Protein AF-A0A2M6X602-F1 (afdb_monomer_lite)

Secondary structure (DSSP, 8-state):
-HHHHHHHHHHHHHHHHHHHHHHHHH---HHHHHHHHHHHHHHHHHHHHHHHTTT-HHHHHHHHHHHHHHSHHHHHHHHHHHHHHHHHHHHHHHHHHHHHHHTT--HHHHHHHHHHHS----TT--HHHHHHHHHHTPPP----HHHHHHHHHHHHHHH-TTTHHHHHHHHHHHHHHHHHHHHHHHHHHHHHHHHHHHHHHHHHHHHHHHHHHS-HHHHHHHHHHHHHHHHHHHHHHHS-----

pLDDT: mean 70.67, std 14.3, range [39.22, 94.19]

Radius of gyration: 27.35 Å; chains: 1; bounding box: 63×44×75 Å

Foldseek 3Di:
DVVVVVVVVVVVVVVVVVVLVVVVVVPPDPVVNVVVVVVVVVVVVVVVCVVCVPPDPVVVCVVVVVCCCPDPVVVVVVVVVLVVLQLVQLLQLLVQLLVVVVVVDFSLVSNQRSVVPTPNVDPQPRPVNLVVCVVPVDQPPDPDPLVSVVSVLSNVLVVCVVCNSVSSVVNSVVSVVVVVVVVVVVVVLVVLLVVLVVVVVVLVVVVVVCPVPDDCVVCVVVNVVVVVVSVVVNCVSPVDDPDD

Structure (mmCIF, N/CA/C/O backbone):
data_AF-A0A2M6X602-F1
#
_entry.id   AF-A0A2M6X602-F1
#
loop_
_atom_site.group_PDB
_atom_site.id
_atom_site.type_symbol
_atom_site.label_atom_id
_atom_site.label_alt_id
_atom_site.label_comp_id
_atom_site.label_asym_id
_atom_site.label_entity_id
_atom_site.label_seq_id
_atom_site.pdbx_PDB_ins_code
_atom_site.Cartn_x
_atom_site.Cartn_y
_atom_site.Cartn_z
_atom_site.occupancy
_atom_site.B_iso_or_equiv
_atom_site.auth_seq_id
_atom_site.auth_comp_id
_atom_site.auth_asym_id
_atom_site.auth_atom_id
_atom_site.pdbx_PDB_model_num
ATOM 1 N N . MET A 1 1 ? 36.635 -30.442 -15.703 1.00 49.84 1 MET A N 1
ATOM 2 C CA . MET A 1 1 ? 36.504 -28.967 -15.803 1.00 49.84 1 MET A CA 1
ATOM 3 C C . MET A 1 1 ? 35.336 -28.421 -14.986 1.00 49.84 1 MET A C 1
ATOM 5 O O . MET A 1 1 ? 35.575 -27.535 -14.179 1.00 49.84 1 MET A O 1
ATOM 9 N N . LEU A 1 2 ? 34.117 -28.963 -15.115 1.00 46.22 2 LEU A N 1
ATOM 10 C CA . LEU A 1 2 ? 32.943 -28.506 -14.348 1.00 46.22 2 LEU A CA 1
ATOM 11 C C . LEU A 1 2 ? 33.123 -28.607 -12.815 1.00 46.22 2 LEU A C 1
ATOM 13 O O . LEU A 1 2 ? 32.731 -27.705 -12.083 1.00 46.22 2 LEU A O 1
ATOM 17 N N . SER A 1 3 ? 33.780 -29.668 -12.332 1.00 52.59 3 SER A N 1
ATOM 18 C CA . SER A 1 3 ? 34.070 -29.878 -10.904 1.00 52.59 3 SER A CA 1
ATOM 19 C C . SER A 1 3 ? 34.969 -28.789 -10.313 1.00 52.59 3 SER A C 1
ATOM 21 O O . SER A 1 3 ? 34.646 -28.224 -9.275 1.00 52.59 3 SER A O 1
ATOM 23 N N . ASN A 1 4 ? 36.055 -28.433 -11.004 1.00 54.16 4 ASN A N 1
ATOM 24 C CA . ASN A 1 4 ? 36.976 -27.384 -10.558 1.00 54.16 4 ASN A CA 1
ATOM 25 C C . ASN A 1 4 ? 36.291 -26.012 -10.520 1.00 54.16 4 ASN A C 1
ATOM 27 O O . ASN A 1 4 ? 36.610 -25.203 -9.652 1.00 54.16 4 ASN A O 1
ATOM 31 N N . PHE A 1 5 ? 35.330 -25.775 -11.418 1.00 52.62 5 PHE A N 1
ATOM 32 C CA . PHE A 1 5 ? 34.533 -24.548 -11.468 1.00 52.62 5 PHE A CA 1
ATOM 33 C C . PHE A 1 5 ? 33.550 -24.450 -10.295 1.00 52.62 5 PHE A C 1
ATOM 35 O O . PHE A 1 5 ? 33.453 -23.417 -9.641 1.00 52.62 5 PHE A O 1
ATOM 42 N N . ILE A 1 6 ? 32.870 -25.551 -9.965 1.00 58.22 6 ILE A N 1
ATOM 43 C CA . ILE A 1 6 ? 31.978 -25.616 -8.799 1.00 58.22 6 ILE A CA 1
ATOM 44 C C . ILE A 1 6 ? 32.779 -25.419 -7.509 1.00 58.22 6 ILE A C 1
ATOM 46 O O . ILE A 1 6 ? 32.358 -24.672 -6.631 1.00 58.22 6 ILE A O 1
ATOM 50 N N . ILE A 1 7 ? 33.962 -26.029 -7.410 1.00 58.91 7 ILE A N 1
ATOM 51 C CA . ILE A 1 7 ? 34.833 -25.899 -6.237 1.00 58.91 7 ILE A CA 1
ATOM 52 C C . ILE A 1 7 ? 35.328 -24.457 -6.081 1.00 58.91 7 ILE A C 1
ATOM 54 O O . ILE A 1 7 ? 35.262 -23.923 -4.979 1.00 58.91 7 ILE A O 1
ATOM 58 N N . THR A 1 8 ? 35.759 -23.794 -7.160 1.00 58.38 8 THR A N 1
ATOM 59 C CA . THR A 1 8 ? 36.180 -22.379 -7.107 1.00 58.38 8 THR A CA 1
ATOM 60 C C . THR A 1 8 ? 35.022 -21.432 -6.803 1.00 58.38 8 THR A C 1
ATOM 62 O O . THR A 1 8 ? 35.199 -20.486 -6.038 1.00 58.38 8 THR A O 1
ATOM 65 N N . PHE A 1 9 ? 33.824 -21.712 -7.318 1.00 57.03 9 PHE A N 1
ATOM 66 C CA . PHE A 1 9 ? 32.613 -20.953 -7.005 1.00 57.03 9 PHE A CA 1
ATOM 67 C C . PHE A 1 9 ? 32.202 -21.100 -5.532 1.00 57.03 9 PHE A C 1
ATOM 69 O O . PHE A 1 9 ? 31.935 -20.107 -4.858 1.00 57.03 9 PHE A O 1
ATOM 76 N N . LEU A 1 10 ? 32.228 -22.321 -4.992 1.00 57.97 10 LEU A N 1
ATOM 77 C CA . LEU A 1 10 ? 31.945 -22.569 -3.577 1.00 57.97 10 LEU A CA 1
ATOM 78 C C . LEU A 1 10 ? 33.005 -21.930 -2.669 1.00 57.97 10 LEU A C 1
ATOM 80 O O . LEU A 1 10 ? 32.644 -21.281 -1.690 1.00 57.97 10 LEU A O 1
ATOM 84 N N . LEU A 1 11 ? 34.294 -22.031 -3.012 1.00 59.72 11 LEU A N 1
ATOM 85 C CA . LEU A 1 11 ? 35.378 -21.363 -2.277 1.00 59.72 11 LEU A CA 1
ATOM 86 C C . LEU A 1 11 ? 35.230 -19.837 -2.288 1.00 59.72 11 LEU A C 1
ATOM 88 O O . LEU A 1 11 ? 35.468 -19.191 -1.269 1.00 59.72 11 LEU A O 1
ATOM 92 N N . SER A 1 12 ? 34.795 -19.266 -3.412 1.00 56.94 12 SER A N 1
ATOM 93 C CA . SER A 1 12 ? 34.489 -17.840 -3.542 1.00 56.94 12 SER A CA 1
ATOM 94 C C . SER A 1 12 ? 33.342 -17.419 -2.617 1.00 56.94 12 SER A C 1
ATOM 96 O O . SER A 1 12 ? 33.484 -16.428 -1.899 1.00 56.94 12 SER A O 1
ATOM 98 N N . ILE A 1 13 ? 32.247 -18.186 -2.568 1.00 60.50 13 ILE A N 1
ATOM 99 C CA . ILE A 1 13 ? 31.091 -17.900 -1.701 1.00 60.50 13 ILE A CA 1
ATOM 100 C C . ILE A 1 13 ? 31.466 -18.018 -0.219 1.00 60.50 13 ILE A C 1
ATOM 102 O O . ILE A 1 13 ? 31.161 -17.122 0.570 1.00 60.50 13 ILE A O 1
ATOM 106 N N . PHE A 1 14 ? 32.163 -19.088 0.171 1.00 58.47 14 PHE A N 1
ATOM 107 C CA . PHE A 1 14 ? 32.584 -19.286 1.561 1.00 58.47 14 PHE A CA 1
ATOM 108 C C . PHE A 1 14 ? 33.618 -18.246 2.006 1.00 58.47 14 PHE A C 1
ATOM 110 O O . PHE A 1 14 ? 33.502 -17.690 3.102 1.00 58.47 14 PHE A O 1
ATOM 117 N N . GLY A 1 15 ? 34.586 -17.919 1.146 1.00 57.78 15 GLY A N 1
ATOM 118 C CA . GLY A 1 15 ? 35.548 -16.844 1.391 1.00 57.78 15 GLY A CA 1
ATOM 119 C C . GLY A 1 15 ? 34.857 -15.489 1.563 1.00 57.78 15 GLY A C 1
ATOM 120 O O . GLY A 1 15 ? 35.154 -14.752 2.502 1.00 57.78 15 GLY A O 1
ATOM 121 N N . PHE A 1 16 ? 33.859 -15.200 0.726 1.00 58.28 16 PHE A N 1
ATOM 122 C CA . PHE A 1 16 ? 33.045 -13.987 0.800 1.00 58.28 16 PHE A CA 1
ATOM 123 C C . PHE A 1 16 ? 32.254 -13.885 2.111 1.00 58.28 16 PHE A C 1
ATOM 125 O O . PHE A 1 16 ? 32.284 -12.847 2.778 1.00 58.28 16 PHE A O 1
ATOM 132 N N . GLN A 1 17 ? 31.603 -14.970 2.534 1.00 56.97 17 GLN A N 1
ATOM 133 C CA . GLN A 1 17 ? 30.838 -15.003 3.781 1.00 56.97 17 GLN A CA 1
ATOM 134 C C . GLN A 1 17 ? 31.740 -14.838 5.015 1.00 56.97 17 GLN A C 1
ATOM 136 O O . GLN A 1 17 ?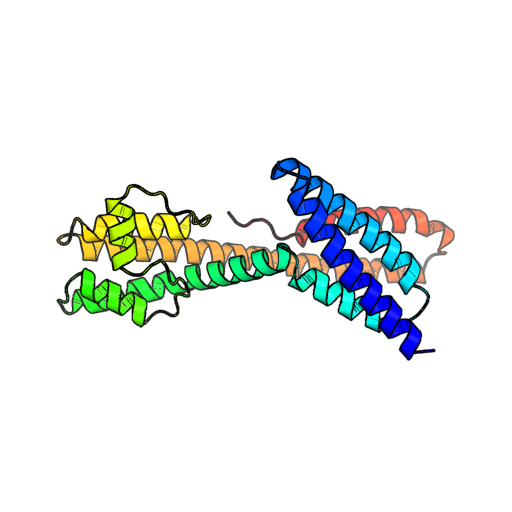 31.364 -14.149 5.969 1.00 56.97 17 GLN A O 1
ATOM 141 N N . SER A 1 18 ? 32.953 -15.398 4.978 1.00 56.09 18 SER A N 1
ATOM 142 C CA . SER A 1 18 ? 33.952 -15.240 6.040 1.00 56.09 18 SER A CA 1
ATOM 143 C C . SER A 1 18 ? 34.476 -13.800 6.138 1.00 56.09 18 SER A C 1
ATOM 145 O O . SER A 1 18 ? 34.523 -13.225 7.228 1.00 56.09 18 SER A O 1
ATOM 147 N N . VAL A 1 19 ? 34.781 -13.165 5.001 1.00 53.91 19 VAL A N 1
ATOM 148 C CA . VAL A 1 19 ? 35.252 -11.770 4.948 1.00 53.91 19 VAL A CA 1
ATOM 149 C C . VAL A 1 19 ? 34.169 -10.794 5.416 1.00 53.91 19 VAL A C 1
ATOM 151 O O . VAL A 1 19 ? 34.468 -9.896 6.203 1.00 53.91 19 VAL A O 1
ATOM 154 N N . ILE A 1 20 ? 32.901 -10.999 5.035 1.00 57.16 20 ILE A N 1
ATOM 155 C CA . ILE A 1 20 ? 31.768 -10.205 5.546 1.00 57.16 20 ILE A CA 1
ATOM 156 C C . ILE A 1 20 ? 31.669 -10.315 7.065 1.00 57.16 20 ILE A C 1
ATOM 158 O O . ILE A 1 20 ? 31.515 -9.299 7.744 1.00 57.16 20 ILE A O 1
ATOM 162 N N . ARG A 1 21 ? 31.756 -11.535 7.607 1.00 54.84 21 ARG A N 1
ATOM 163 C CA . ARG A 1 21 ? 31.639 -11.774 9.049 1.00 54.84 21 ARG A CA 1
ATOM 164 C C . ARG A 1 21 ? 32.771 -11.094 9.823 1.00 54.84 21 ARG A C 1
ATOM 166 O O . ARG A 1 21 ? 32.502 -10.456 10.839 1.00 54.84 21 ARG A O 1
ATOM 173 N N . SER A 1 22 ? 33.997 -11.157 9.303 1.00 51.38 22 SER A N 1
ATOM 174 C CA . SER A 1 22 ? 35.168 -10.514 9.908 1.00 51.38 22 SER A CA 1
ATOM 175 C C . SER A 1 22 ? 35.105 -8.981 9.829 1.00 51.38 22 SER A C 1
ATOM 177 O O . SER A 1 22 ? 35.456 -8.295 10.786 1.00 51.38 22 SER A O 1
ATOM 179 N N . LEU A 1 23 ? 34.596 -8.419 8.728 1.00 49.62 23 LEU A N 1
ATOM 180 C CA . LEU A 1 23 ? 34.405 -6.970 8.568 1.00 49.62 23 LEU A CA 1
ATOM 181 C C . LEU A 1 23 ? 33.282 -6.416 9.448 1.00 49.62 23 LEU A C 1
ATOM 183 O O . LEU A 1 23 ? 33.399 -5.303 9.957 1.00 49.62 23 LEU A O 1
ATOM 187 N N . TYR A 1 24 ? 32.217 -7.191 9.666 1.00 52.97 24 TYR A N 1
ATOM 188 C CA . TYR A 1 24 ? 31.153 -6.834 10.607 1.00 52.97 24 TYR A CA 1
ATOM 189 C C . TYR A 1 24 ? 31.662 -6.743 12.046 1.00 52.97 24 TYR A C 1
ATOM 191 O O . TYR A 1 24 ? 31.188 -5.895 12.798 1.00 52.97 24 TYR A O 1
ATOM 199 N N . GLN A 1 25 ? 32.629 -7.584 12.421 1.00 55.34 25 GLN A N 1
ATOM 200 C CA . GLN A 1 25 ? 33.292 -7.490 13.722 1.00 55.34 25 GLN A CA 1
ATOM 201 C C . GLN A 1 25 ? 34.221 -6.272 13.820 1.00 55.34 25 GLN A C 1
ATOM 203 O O . GLN A 1 25 ? 34.401 -5.746 14.914 1.00 55.34 25 GLN A O 1
ATOM 208 N N . PHE A 1 26 ? 34.772 -5.795 12.699 1.00 50.50 26 PHE A N 1
ATOM 209 C CA . PHE A 1 26 ? 35.750 -4.703 12.687 1.00 50.50 26 PHE A CA 1
ATOM 210 C C . PHE A 1 26 ? 35.127 -3.300 12.548 1.00 50.50 26 PHE A C 1
ATOM 212 O O . PHE A 1 26 ? 35.659 -2.330 13.085 1.00 50.50 26 PHE A O 1
ATOM 219 N N . LEU A 1 27 ? 33.984 -3.152 11.864 1.00 53.53 27 LEU A N 1
ATOM 220 C CA . LEU A 1 27 ? 33.281 -1.867 11.749 1.00 53.53 27 LEU A CA 1
ATOM 221 C C . LEU A 1 27 ? 32.224 -1.692 12.852 1.00 53.53 27 LEU A C 1
ATOM 223 O O . LEU A 1 27 ? 31.050 -2.010 12.679 1.00 53.53 27 LEU A O 1
ATOM 227 N N . SER A 1 28 ? 32.628 -1.076 13.965 1.00 46.41 28 SER A N 1
ATOM 228 C CA . SER A 1 28 ? 31.777 -0.798 15.135 1.00 46.41 28 SER A CA 1
ATOM 229 C C . SER A 1 28 ? 30.716 0.304 14.947 1.00 46.41 28 SER A C 1
ATOM 231 O O . SER A 1 28 ? 29.908 0.532 15.846 1.00 46.41 28 SER A O 1
ATOM 233 N N . SER A 1 29 ? 30.652 0.986 13.793 1.00 56.50 29 SER A N 1
ATOM 234 C CA . SER A 1 29 ? 29.643 2.029 13.534 1.00 56.50 29 SER A CA 1
ATOM 235 C C . SER A 1 29 ? 28.673 1.640 12.412 1.00 56.50 29 SER A C 1
ATOM 237 O O . SER A 1 29 ? 29.043 1.530 11.239 1.00 56.50 29 SER A O 1
ATOM 239 N N . LYS A 1 30 ? 27.390 1.483 12.778 1.00 54.16 30 LYS A N 1
ATOM 240 C CA . LYS A 1 30 ? 26.285 1.078 11.883 1.00 54.16 30 LYS A CA 1
ATOM 241 C C . LYS A 1 30 ? 26.235 1.878 10.570 1.00 54.16 30 LYS A C 1
ATOM 243 O O . LYS A 1 30 ? 25.976 1.302 9.524 1.00 54.16 30 LYS A O 1
ATOM 248 N N . LEU A 1 31 ? 26.537 3.179 10.599 1.00 48.00 31 LEU A N 1
ATOM 249 C CA . LEU A 1 31 ? 26.400 4.076 9.440 1.00 48.00 31 LEU A CA 1
ATOM 250 C C . LEU A 1 31 ? 27.558 4.002 8.420 1.00 48.00 31 LEU A C 1
ATOM 252 O O . LEU A 1 31 ? 27.309 4.125 7.219 1.00 48.00 31 LEU A O 1
ATOM 256 N N . ARG A 1 32 ? 28.815 3.783 8.848 1.00 52.44 32 ARG A N 1
ATOM 257 C CA . ARG A 1 32 ? 29.951 3.586 7.913 1.00 52.44 32 ARG A CA 1
ATOM 258 C C . ARG A 1 32 ? 29.943 2.185 7.311 1.00 52.44 32 ARG A C 1
ATOM 260 O O . ARG A 1 32 ? 30.244 2.042 6.128 1.00 52.44 32 ARG A O 1
ATOM 267 N N . ALA A 1 33 ? 29.517 1.187 8.086 1.00 54.81 33 ALA A N 1
ATOM 268 C CA . ALA A 1 33 ? 29.325 -0.178 7.606 1.00 54.81 33 ALA A CA 1
ATOM 269 C C . ALA A 1 33 ? 28.275 -0.259 6.488 1.00 54.81 33 ALA A C 1
ATOM 271 O O . ALA A 1 33 ? 28.477 -0.970 5.507 1.00 54.81 33 ALA A O 1
ATOM 272 N N . GLU A 1 34 ? 27.185 0.511 6.583 1.00 51.81 34 GLU A N 1
ATOM 273 C CA . GLU A 1 34 ? 26.126 0.505 5.569 1.00 51.81 34 GLU A CA 1
ATOM 274 C C . GLU A 1 34 ? 26.562 1.084 4.219 1.00 51.81 34 GLU A C 1
ATOM 276 O O . GLU A 1 34 ? 26.265 0.479 3.190 1.00 51.81 34 GLU A O 1
ATOM 281 N N . LYS A 1 35 ? 27.295 2.207 4.206 1.00 49.38 35 LYS A N 1
ATOM 282 C CA . LYS A 1 35 ? 27.804 2.809 2.959 1.00 49.38 35 LYS A CA 1
ATOM 283 C C . LYS A 1 35 ? 28.942 1.993 2.342 1.00 49.38 35 LYS A C 1
ATOM 285 O O . LYS A 1 35 ? 28.999 1.854 1.123 1.00 49.38 35 LYS A O 1
ATOM 290 N N . ALA A 1 36 ? 29.813 1.420 3.173 1.00 54.19 36 ALA A N 1
ATOM 291 C CA . ALA A 1 36 ? 30.861 0.518 2.707 1.00 54.19 36 ALA A CA 1
ATOM 292 C C . ALA A 1 36 ? 30.260 -0.745 2.067 1.00 54.19 36 ALA A C 1
ATOM 294 O O . ALA A 1 36 ? 30.701 -1.153 0.998 1.00 54.19 36 ALA A O 1
ATOM 295 N N . LYS A 1 37 ? 29.192 -1.308 2.651 1.00 53.19 37 LYS A N 1
ATOM 296 C CA . LYS A 1 37 ? 28.508 -2.505 2.139 1.00 53.19 37 LYS A CA 1
ATOM 297 C C . LYS A 1 37 ? 27.920 -2.304 0.742 1.00 53.19 37 LYS A C 1
ATOM 299 O O . LYS A 1 37 ? 28.095 -3.169 -0.107 1.00 53.19 37 LYS A O 1
ATOM 304 N N . THR A 1 38 ? 27.250 -1.183 0.471 1.00 55.25 38 THR A N 1
ATOM 305 C CA . THR A 1 38 ? 26.695 -0.910 -0.867 1.00 55.25 38 THR A CA 1
ATOM 306 C C . THR A 1 38 ? 27.783 -0.721 -1.915 1.00 55.25 38 THR A C 1
ATOM 308 O O . THR A 1 38 ? 27.681 -1.306 -2.987 1.00 55.25 38 THR A O 1
ATOM 311 N N . ILE A 1 39 ? 28.841 0.034 -1.607 1.00 57.19 39 ILE A N 1
ATOM 312 C CA . ILE A 1 39 ? 29.956 0.259 -2.543 1.00 57.19 39 ILE A CA 1
ATOM 313 C C . ILE A 1 39 ? 30.676 -1.061 -2.852 1.00 57.19 39 ILE A C 1
ATOM 315 O O . ILE A 1 39 ? 30.992 -1.336 -4.007 1.00 57.19 39 ILE A O 1
ATOM 319 N N . PHE A 1 40 ? 30.862 -1.918 -1.846 1.00 56.16 40 PHE A N 1
ATOM 320 C CA . PHE A 1 40 ? 31.540 -3.204 -2.004 1.00 56.16 40 PHE A CA 1
ATOM 321 C C . PHE A 1 40 ? 30.696 -4.225 -2.783 1.00 56.16 40 PHE A C 1
ATOM 323 O O . PHE A 1 40 ? 31.218 -4.916 -3.653 1.00 56.16 40 PHE A O 1
ATOM 330 N N . VAL A 1 41 ? 29.378 -4.271 -2.547 1.00 59.34 41 VAL A N 1
ATOM 331 C CA . VAL A 1 41 ? 28.446 -5.096 -3.338 1.00 59.34 41 VAL A CA 1
ATOM 332 C C . VAL A 1 41 ? 28.419 -4.639 -4.797 1.00 59.34 41 VAL A C 1
ATOM 334 O O . VAL A 1 41 ? 28.403 -5.484 -5.688 1.00 59.34 41 VAL A O 1
ATOM 337 N N . ILE A 1 42 ? 28.470 -3.330 -5.061 1.00 57.53 42 ILE A N 1
ATOM 338 C CA . ILE A 1 42 ? 28.522 -2.786 -6.427 1.00 57.53 42 ILE A CA 1
ATOM 339 C C . ILE A 1 42 ? 29.842 -3.159 -7.112 1.00 57.53 42 ILE A C 1
ATOM 341 O O . ILE A 1 42 ? 29.813 -3.674 -8.227 1.00 57.53 42 ILE A O 1
ATOM 345 N N . ALA A 1 43 ? 30.984 -2.970 -6.444 1.00 56.75 43 ALA A N 1
ATOM 346 C CA . ALA A 1 43 ? 32.302 -3.288 -6.994 1.00 56.75 43 ALA A CA 1
ATOM 347 C C . ALA A 1 43 ? 32.468 -4.788 -7.299 1.00 56.75 43 ALA A C 1
ATOM 349 O O . ALA A 1 43 ? 32.971 -5.153 -8.358 1.00 56.75 43 ALA A O 1
ATOM 350 N N . ILE A 1 44 ? 31.980 -5.661 -6.413 1.00 58.06 44 ILE A N 1
ATOM 351 C CA . ILE A 1 44 ? 32.032 -7.118 -6.598 1.00 58.06 44 ILE A CA 1
ATOM 352 C C . ILE A 1 44 ? 31.033 -7.585 -7.653 1.00 58.06 44 ILE A C 1
ATOM 354 O O . ILE A 1 44 ? 31.362 -8.461 -8.444 1.00 58.06 44 ILE A O 1
ATOM 358 N N . SER A 1 45 ? 29.845 -6.980 -7.727 1.00 55.00 45 SER A N 1
ATOM 359 C CA . SER A 1 45 ? 28.891 -7.275 -8.803 1.00 55.00 45 SER A CA 1
ATOM 360 C C . SER A 1 45 ? 29.460 -6.893 -10.168 1.00 55.00 45 SER A C 1
ATOM 362 O O . SER A 1 45 ? 29.252 -7.624 -11.125 1.00 55.00 45 SER A O 1
ATOM 364 N N . LEU A 1 46 ? 30.233 -5.806 -10.253 1.00 57.75 46 LEU A N 1
ATOM 365 C CA . LEU A 1 46 ? 30.978 -5.425 -11.456 1.00 57.75 46 LEU A CA 1
ATOM 366 C C . LEU A 1 46 ? 32.087 -6.435 -11.789 1.00 57.75 46 LEU A C 1
ATOM 368 O O . LEU A 1 46 ? 32.205 -6.854 -12.936 1.00 57.75 46 LEU A O 1
ATOM 372 N N . LEU A 1 47 ? 32.857 -6.877 -10.793 1.00 55.56 47 LEU A N 1
ATOM 373 C CA . LEU A 1 47 ? 33.964 -7.825 -10.971 1.00 55.56 47 LEU A CA 1
ATOM 374 C C . LEU A 1 47 ? 33.471 -9.242 -11.339 1.00 55.56 47 LEU A C 1
ATOM 376 O O . LEU A 1 47 ? 34.073 -9.918 -12.177 1.00 55.56 47 LEU A O 1
ATOM 380 N N . LEU A 1 48 ? 32.330 -9.662 -10.784 1.00 57.31 48 LEU A N 1
ATOM 381 C CA . LEU A 1 48 ? 31.628 -10.900 -11.138 1.00 57.31 48 LEU A CA 1
ATOM 382 C C . LEU A 1 48 ? 30.926 -10.803 -12.495 1.00 57.31 48 LEU A C 1
ATOM 384 O O . LEU A 1 48 ? 30.944 -11.763 -13.254 1.00 57.31 48 LEU A O 1
ATOM 388 N N . LEU A 1 49 ? 30.369 -9.646 -12.858 1.00 56.09 49 LEU A N 1
ATOM 389 C CA . LEU A 1 49 ? 29.811 -9.431 -14.195 1.00 56.09 49 LEU A CA 1
ATOM 390 C C . LEU A 1 49 ? 30.902 -9.555 -15.266 1.00 56.09 49 LEU A C 1
ATOM 392 O O . LEU A 1 49 ? 30.680 -10.230 -16.263 1.00 56.09 49 LEU A O 1
ATOM 396 N N . VAL A 1 50 ? 32.097 -9.008 -15.022 1.00 56.12 50 VAL A N 1
ATOM 397 C CA . VAL A 1 50 ? 33.256 -9.131 -15.926 1.00 56.12 50 VAL A CA 1
ATOM 398 C C . VAL A 1 50 ? 33.753 -10.580 -16.043 1.00 56.12 50 VAL A C 1
ATOM 400 O O . VAL A 1 50 ? 34.120 -11.010 -17.133 1.00 56.12 50 VAL A O 1
ATOM 403 N N . THR A 1 51 ? 33.726 -11.362 -14.959 1.00 54.84 51 THR A N 1
ATOM 404 C CA . THR A 1 51 ? 34.181 -12.769 -14.971 1.00 54.84 51 THR A CA 1
ATOM 405 C C . THR A 1 51 ? 33.125 -13.759 -15.484 1.00 54.84 51 THR A C 1
ATOM 407 O O . THR A 1 51 ? 33.484 -14.764 -16.095 1.00 54.84 51 THR A O 1
ATOM 410 N N . VAL A 1 52 ? 31.827 -13.479 -15.309 1.00 54.12 52 VAL A N 1
ATOM 411 C CA . VAL A 1 52 ? 30.714 -14.351 -15.741 1.00 54.12 52 VAL A CA 1
ATOM 412 C C . VAL A 1 52 ? 30.223 -14.031 -17.162 1.00 54.12 52 VAL A C 1
ATOM 414 O O . VAL A 1 52 ? 29.680 -14.924 -17.817 1.00 54.12 52 VAL A O 1
ATOM 417 N N . TYR A 1 53 ? 30.492 -12.827 -17.698 1.00 51.31 53 TYR A N 1
ATOM 418 C CA . TYR A 1 53 ? 30.223 -12.476 -19.108 1.00 51.31 53 TYR A CA 1
ATOM 419 C C . TYR A 1 53 ? 30.824 -13.493 -20.095 1.00 51.31 53 TYR A C 1
ATOM 421 O O . TYR A 1 53 ? 30.315 -13.664 -21.198 1.00 51.31 53 TYR A O 1
ATOM 429 N N . PHE A 1 54 ? 31.867 -14.218 -19.681 1.00 52.50 54 PHE A N 1
ATOM 430 C CA . PHE A 1 54 ? 32.558 -15.187 -20.520 1.00 52.50 54 PHE A CA 1
ATOM 431 C C . PHE A 1 54 ? 31.992 -16.615 -20.524 1.00 52.50 54 PHE A C 1
ATOM 433 O O . PHE A 1 54 ? 32.434 -17.383 -21.375 1.00 52.50 54 PHE A O 1
ATOM 440 N N . THR A 1 55 ? 31.069 -17.032 -19.634 1.00 56.44 55 THR A N 1
ATOM 441 C CA . THR A 1 55 ? 30.810 -18.490 -19.505 1.00 56.44 55 THR A CA 1
ATOM 442 C C . THR A 1 55 ? 29.378 -19.018 -19.367 1.00 56.44 55 THR A C 1
ATOM 444 O O . THR A 1 55 ? 29.218 -20.181 -19.710 1.00 56.44 55 THR A O 1
ATOM 447 N N . THR A 1 56 ? 28.321 -18.293 -18.959 1.00 62.50 56 THR A N 1
ATOM 448 C CA . THR A 1 56 ? 26.900 -18.709 -19.206 1.00 62.50 56 THR A CA 1
ATOM 449 C C . THR A 1 56 ? 25.856 -17.743 -18.614 1.00 62.50 56 THR A C 1
ATOM 451 O O . THR A 1 56 ? 25.905 -17.378 -17.442 1.00 62.50 56 THR A O 1
ATOM 454 N N . ILE A 1 57 ? 24.818 -17.423 -19.400 1.00 59.03 57 ILE A N 1
ATOM 455 C CA . ILE A 1 57 ? 23.684 -16.543 -19.031 1.00 59.03 57 ILE A CA 1
ATOM 456 C C . ILE A 1 57 ? 22.874 -17.081 -17.828 1.00 59.03 57 ILE A C 1
ATOM 458 O O . ILE A 1 57 ? 22.354 -16.307 -17.027 1.00 59.03 57 ILE A O 1
ATOM 462 N N . PHE A 1 58 ? 22.786 -18.404 -17.656 1.00 56.06 58 PHE A N 1
ATOM 463 C CA . PHE A 1 58 ? 21.988 -19.041 -16.598 1.00 56.06 58 PHE A CA 1
ATOM 464 C C . PHE A 1 58 ? 22.539 -18.801 -15.178 1.00 56.06 58 PHE A C 1
ATOM 466 O O . PHE A 1 58 ? 21.773 -18.547 -14.249 1.00 56.06 58 PHE A O 1
ATOM 473 N N . LEU A 1 59 ? 23.867 -18.804 -15.009 1.00 58.88 59 LEU A N 1
ATOM 474 C CA . LEU A 1 59 ? 24.510 -18.538 -13.715 1.00 58.88 59 LEU A CA 1
ATOM 475 C C . LEU A 1 59 ? 24.338 -17.076 -13.280 1.00 58.88 59 LEU A C 1
ATOM 477 O O . LEU A 1 59 ? 24.161 -16.802 -12.093 1.00 58.88 59 LEU A O 1
ATOM 481 N N . LEU A 1 60 ? 24.293 -16.153 -14.247 1.00 60.31 60 LEU A N 1
ATOM 482 C CA . LEU A 1 60 ? 23.939 -14.751 -14.020 1.00 60.31 60 LEU A CA 1
ATOM 483 C C . LEU A 1 60 ? 22.526 -14.617 -13.436 1.00 60.31 60 LEU A C 1
ATOM 485 O O . LEU A 1 60 ? 22.347 -13.891 -12.460 1.00 60.31 60 LEU A O 1
ATOM 489 N N . PHE A 1 61 ? 21.536 -15.348 -13.959 1.00 57.44 61 PHE A N 1
ATOM 490 C CA . PHE A 1 61 ? 20.165 -15.309 -13.435 1.00 57.44 61 PHE A CA 1
ATOM 491 C C . PHE A 1 61 ? 20.043 -15.863 -12.012 1.00 57.44 61 PHE A C 1
ATOM 493 O O . PHE A 1 61 ? 19.337 -15.267 -11.201 1.00 57.44 61 PHE A O 1
ATOM 500 N N . ILE A 1 62 ? 20.740 -16.954 -11.678 1.00 60.81 62 ILE A N 1
ATOM 501 C CA . ILE A 1 62 ? 20.731 -17.515 -10.314 1.00 60.81 62 ILE A CA 1
ATOM 502 C C . ILE A 1 62 ? 21.396 -16.547 -9.326 1.00 60.81 62 ILE A C 1
ATOM 504 O O . ILE A 1 62 ? 20.857 -16.299 -8.248 1.00 60.81 62 ILE A O 1
ATOM 508 N N . TYR A 1 63 ? 22.527 -15.948 -9.707 1.00 61.84 63 TYR A N 1
ATOM 509 C CA . TYR A 1 63 ? 23.237 -14.972 -8.878 1.00 61.84 63 TYR A CA 1
ATOM 510 C C . TYR A 1 63 ? 22.417 -13.692 -8.656 1.00 61.84 63 TYR A C 1
ATOM 512 O O . TYR A 1 63 ? 22.224 -13.269 -7.513 1.00 61.84 63 TYR A O 1
ATOM 520 N N . PHE A 1 64 ? 21.860 -13.108 -9.724 1.00 61.09 64 PHE A N 1
ATOM 521 C CA . PHE A 1 64 ? 20.956 -11.962 -9.610 1.00 61.09 64 PHE A CA 1
ATOM 522 C C . PHE A 1 64 ? 19.687 -12.318 -8.831 1.00 61.09 64 PHE A C 1
ATOM 524 O O . PHE A 1 64 ? 19.241 -11.515 -8.017 1.00 61.09 64 PHE A O 1
ATOM 531 N N . GLY A 1 65 ? 19.139 -13.522 -9.012 1.00 61.59 65 GLY A N 1
ATOM 532 C CA . GLY A 1 65 ? 18.005 -14.030 -8.242 1.00 61.59 65 GLY A CA 1
ATOM 533 C C . GLY A 1 65 ? 18.294 -14.067 -6.741 1.00 61.59 65 GLY A C 1
ATOM 534 O O . GLY A 1 65 ? 17.527 -13.499 -5.965 1.00 61.59 65 GLY A O 1
ATOM 535 N N . SER A 1 66 ? 19.438 -14.635 -6.345 1.00 60.03 66 SER A N 1
ATOM 536 C CA . SER A 1 66 ? 19.892 -14.703 -4.949 1.00 60.03 66 SER A CA 1
ATOM 537 C C . SER A 1 66 ? 20.105 -13.312 -4.341 1.00 60.03 66 SER A C 1
ATOM 539 O O . SER A 1 66 ? 19.632 -13.030 -3.237 1.00 60.03 66 SER A O 1
ATOM 541 N N . LEU A 1 67 ? 20.760 -12.407 -5.078 1.00 59.12 67 LEU A N 1
ATOM 542 C CA . LEU A 1 67 ? 20.950 -11.016 -4.655 1.00 59.12 67 LEU A CA 1
ATOM 543 C C . LEU A 1 67 ? 19.622 -10.273 -4.506 1.00 59.12 67 LEU A C 1
ATOM 545 O O . LEU A 1 67 ? 19.461 -9.496 -3.567 1.00 59.12 67 LEU A O 1
ATOM 549 N N . VAL A 1 68 ? 18.657 -10.505 -5.400 1.00 56.69 68 VAL A N 1
ATOM 550 C CA . VAL A 1 68 ? 17.323 -9.901 -5.316 1.00 56.69 68 VAL A CA 1
ATOM 551 C C . VAL A 1 68 ? 16.576 -10.433 -4.095 1.00 56.69 68 VAL A C 1
ATOM 553 O O . VAL A 1 68 ? 16.029 -9.618 -3.354 1.00 56.69 68 VAL A O 1
ATOM 556 N N . THR A 1 69 ? 16.602 -11.740 -3.819 1.00 56.06 69 THR A N 1
ATOM 557 C CA . THR A 1 69 ? 15.930 -12.327 -2.645 1.00 56.06 69 THR A CA 1
ATOM 558 C C . THR A 1 69 ? 16.526 -11.876 -1.313 1.00 56.06 69 THR A C 1
ATOM 560 O O . THR A 1 69 ? 15.776 -11.649 -0.365 1.00 56.06 69 THR A O 1
ATOM 563 N N . GLU A 1 70 ? 17.845 -11.681 -1.237 1.00 54.28 70 GLU A N 1
ATOM 564 C CA . GLU A 1 70 ? 18.512 -11.159 -0.035 1.00 54.28 70 GLU A CA 1
ATOM 565 C C . GLU A 1 70 ? 18.488 -9.627 0.059 1.00 54.28 70 GLU A C 1
ATOM 567 O O . GLU A 1 70 ? 18.772 -9.045 1.113 1.00 54.28 70 GLU A O 1
ATOM 572 N N . SER A 1 71 ? 18.134 -8.935 -1.026 1.00 58.09 71 SER A N 1
ATOM 573 C CA . SER A 1 71 ? 18.096 -7.480 -1.028 1.00 58.09 71 SER A CA 1
ATOM 574 C C . SER A 1 71 ? 17.022 -6.946 -0.075 1.00 58.09 71 SER A C 1
ATOM 576 O O . SER A 1 71 ? 15.886 -7.428 -0.004 1.00 58.09 71 SER A O 1
ATOM 578 N N . LYS A 1 72 ? 17.341 -5.826 0.591 1.00 53.53 72 LYS A N 1
ATOM 579 C CA . LYS A 1 72 ? 16.357 -5.023 1.340 1.00 53.53 72 LYS A CA 1
ATOM 580 C C . LYS A 1 72 ? 15.143 -4.642 0.467 1.00 53.53 72 LYS A C 1
ATOM 582 O O . LYS A 1 72 ? 14.086 -4.363 1.021 1.00 53.53 72 LYS A O 1
ATOM 587 N N . LEU A 1 73 ? 15.263 -4.653 -0.868 1.00 54.38 73 LEU A N 1
ATOM 588 C CA . LEU A 1 73 ? 14.170 -4.360 -1.801 1.00 54.38 73 LEU A CA 1
ATOM 589 C C . LEU A 1 73 ? 13.098 -5.452 -1.809 1.00 54.38 73 LEU A C 1
ATOM 591 O O . LEU A 1 73 ? 11.921 -5.107 -1.830 1.00 54.38 73 LEU A O 1
ATOM 595 N N . TRP A 1 74 ? 13.468 -6.734 -1.730 1.00 52.16 74 TRP A N 1
ATOM 596 C CA . TRP A 1 74 ? 12.496 -7.829 -1.650 1.00 52.16 74 TRP A CA 1
ATOM 597 C C . TRP A 1 74 ? 11.733 -7.804 -0.328 1.00 52.16 74 TRP A C 1
ATOM 599 O O . TRP A 1 74 ? 10.505 -7.872 -0.316 1.00 52.16 74 TRP A O 1
ATOM 609 N N . ASN A 1 75 ? 12.438 -7.585 0.785 1.00 60.81 75 ASN A N 1
ATOM 610 C CA . ASN A 1 75 ? 11.805 -7.420 2.094 1.00 60.81 75 ASN A CA 1
ATOM 611 C C . ASN A 1 75 ? 10.929 -6.161 2.154 1.00 60.81 75 ASN A C 1
ATOM 613 O O . ASN A 1 75 ? 9.807 -6.224 2.650 1.00 60.81 75 ASN A O 1
ATOM 617 N N . ALA A 1 76 ? 11.379 -5.039 1.586 1.00 57.78 76 ALA A N 1
ATOM 618 C CA . ALA A 1 76 ? 10.574 -3.823 1.479 1.00 57.78 76 ALA A CA 1
ATOM 619 C C . ALA A 1 76 ? 9.355 -4.016 0.566 1.00 57.78 76 ALA A C 1
ATOM 621 O O . ALA A 1 76 ? 8.281 -3.492 0.856 1.00 57.78 76 ALA A O 1
ATOM 622 N N . TRP A 1 77 ? 9.491 -4.776 -0.522 1.00 64.50 77 TRP A N 1
ATOM 623 C CA . TRP A 1 77 ? 8.390 -5.106 -1.420 1.00 64.50 77 TRP A CA 1
ATOM 624 C C . TRP A 1 77 ? 7.371 -6.018 -0.737 1.00 64.50 77 TRP A C 1
ATOM 626 O O . TRP A 1 77 ? 6.185 -5.692 -0.734 1.00 64.50 77 TRP A O 1
ATOM 636 N N . LYS A 1 78 ? 7.823 -7.092 -0.077 1.00 63.38 78 LYS A N 1
ATOM 637 C CA . LYS A 1 78 ? 6.984 -7.992 0.724 1.00 63.38 78 LYS A CA 1
ATOM 638 C C . LYS A 1 78 ? 6.247 -7.210 1.808 1.00 63.38 78 LYS A C 1
ATOM 640 O O . LYS A 1 78 ? 5.028 -7.301 1.890 1.00 63.38 78 LYS A O 1
ATOM 645 N N . PHE A 1 79 ? 6.956 -6.366 2.555 1.00 63.91 79 PHE A N 1
ATOM 646 C CA . PHE A 1 79 ? 6.378 -5.515 3.594 1.00 63.91 79 PHE A CA 1
ATOM 647 C C . PHE A 1 79 ? 5.330 -4.543 3.037 1.00 63.91 79 PHE A C 1
ATOM 649 O O . PHE A 1 79 ? 4.216 -4.482 3.551 1.00 63.91 79 PHE A O 1
ATOM 656 N N . ARG A 1 80 ? 5.621 -3.852 1.926 1.00 64.75 80 ARG A N 1
ATOM 657 C CA . ARG A 1 80 ? 4.644 -2.983 1.244 1.00 64.75 80 ARG A CA 1
ATOM 658 C C . ARG A 1 80 ? 3.419 -3.752 0.770 1.00 64.75 80 ARG A C 1
ATOM 660 O O . ARG A 1 80 ? 2.309 -3.233 0.846 1.00 64.75 80 ARG A O 1
ATOM 667 N N . ASN A 1 81 ? 3.599 -4.962 0.251 1.00 68.06 81 ASN A N 1
ATOM 668 C CA . ASN A 1 81 ? 2.486 -5.760 -0.244 1.00 68.06 81 ASN A CA 1
ATOM 669 C C . ASN A 1 81 ? 1.606 -6.254 0.915 1.00 68.06 81 ASN A C 1
ATOM 671 O O . ASN A 1 81 ? 0.383 -6.190 0.821 1.00 68.06 81 ASN A O 1
ATOM 675 N N . THR A 1 82 ? 2.215 -6.641 2.038 1.00 64.75 82 THR A N 1
ATOM 676 C CA . THR A 1 82 ? 1.514 -6.975 3.285 1.00 64.75 82 THR A CA 1
ATOM 677 C C . THR A 1 82 ? 0.745 -5.775 3.843 1.00 64.75 82 THR A C 1
ATOM 679 O O . THR A 1 82 ? -0.438 -5.904 4.141 1.00 64.75 82 THR A O 1
ATOM 682 N N . GLN A 1 83 ? 1.352 -4.583 3.893 1.00 66.44 83 GLN A N 1
ATOM 683 C CA . GLN A 1 83 ? 0.668 -3.356 4.327 1.00 66.44 83 GLN A CA 1
ATOM 684 C C . GLN A 1 83 ? -0.508 -2.984 3.418 1.00 66.44 83 GLN A C 1
ATOM 686 O O . GLN A 1 83 ? -1.562 -2.572 3.891 1.00 66.44 83 GLN A O 1
ATOM 691 N N . ARG A 1 84 ? -0.365 -3.169 2.101 1.00 68.56 84 ARG A N 1
ATOM 692 C CA . ARG A 1 84 ? -1.458 -2.938 1.147 1.00 68.56 84 ARG A CA 1
ATOM 693 C C . ARG A 1 84 ? -2.617 -3.909 1.332 1.00 68.56 84 ARG A C 1
ATOM 695 O O . ARG A 1 84 ? -3.751 -3.507 1.090 1.00 68.56 84 ARG A O 1
ATOM 702 N N . LYS A 1 85 ? -2.345 -5.164 1.698 1.00 70.25 85 LYS A N 1
ATOM 703 C CA . LYS A 1 85 ? -3.394 -6.126 2.059 1.00 70.25 85 LYS A CA 1
ATOM 704 C C . LYS A 1 85 ? -4.080 -5.691 3.348 1.00 70.25 85 LYS A C 1
ATOM 706 O O . LYS A 1 85 ? -5.292 -5.566 3.345 1.00 70.25 85 LYS A O 1
ATOM 711 N N . PHE A 1 86 ? -3.307 -5.327 4.371 1.00 72.06 86 PHE A N 1
ATOM 712 C CA . PHE A 1 86 ? -3.838 -4.837 5.643 1.00 72.06 86 PHE A CA 1
ATOM 713 C C . PHE A 1 86 ? -4.851 -3.701 5.464 1.00 72.06 86 PHE A C 1
ATOM 715 O O . PHE A 1 86 ? -5.994 -3.833 5.877 1.00 72.06 86 PHE A O 1
ATOM 722 N N . VAL A 1 87 ? -4.471 -2.628 4.765 1.00 72.56 87 VAL A N 1
ATOM 723 C CA . VAL A 1 87 ? -5.340 -1.458 4.532 1.00 72.56 87 VAL A CA 1
ATOM 724 C C . VAL A 1 87 ? -6.665 -1.825 3.850 1.00 72.56 87 VAL A C 1
ATOM 726 O O . VAL A 1 87 ? -7.687 -1.185 4.089 1.00 72.56 87 VAL A O 1
ATOM 729 N N . ARG A 1 88 ? -6.663 -2.850 2.990 1.00 76.38 88 ARG A N 1
ATOM 730 C CA . ARG A 1 88 ? -7.882 -3.318 2.315 1.00 76.38 88 ARG A CA 1
ATOM 731 C C . ARG A 1 88 ? -8.805 -4.108 3.236 1.00 76.38 88 ARG A C 1
ATOM 733 O O . ARG A 1 88 ? -10.004 -4.088 3.001 1.00 76.38 88 ARG A O 1
ATOM 740 N N . GLU A 1 89 ? -8.254 -4.771 4.245 1.00 82.44 89 GLU A N 1
ATOM 741 C CA . GLU A 1 89 ? -9.000 -5.595 5.200 1.00 82.44 89 GLU A CA 1
ATOM 742 C C . GLU A 1 89 ? -9.584 -4.771 6.363 1.00 82.44 89 GLU A C 1
ATOM 744 O O . GLU A 1 89 ? -10.535 -5.217 6.996 1.00 82.44 89 GLU A O 1
ATOM 749 N N . ILE A 1 90 ? -9.081 -3.550 6.623 1.00 84.94 90 ILE A N 1
ATOM 750 C CA . ILE A 1 90 ? -9.574 -2.675 7.711 1.00 84.94 90 ILE A CA 1
ATOM 751 C C . ILE A 1 90 ? -11.103 -2.477 7.673 1.00 84.94 90 ILE A C 1
ATOM 753 O O . ILE A 1 90 ? -11.735 -2.649 8.715 1.00 84.94 90 ILE A O 1
ATOM 757 N N . PRO A 1 91 ? -11.740 -2.145 6.530 1.00 86.62 91 PRO A N 1
ATOM 758 C CA . PRO A 1 91 ? -13.191 -1.968 6.497 1.00 86.62 91 PRO A CA 1
ATOM 759 C C . PRO A 1 91 ? -13.949 -3.249 6.855 1.00 86.62 91 PRO A C 1
ATOM 761 O O . PRO A 1 91 ? -14.948 -3.179 7.558 1.00 86.62 91 PRO A O 1
ATOM 764 N N . HIS A 1 92 ? -13.446 -4.411 6.428 1.00 88.00 92 HIS A N 1
ATOM 765 C CA . HIS A 1 92 ? -14.063 -5.702 6.728 1.00 88.00 92 HIS A CA 1
ATOM 766 C C . HIS A 1 92 ? -13.968 -6.046 8.220 1.00 88.00 92 HIS A C 1
ATOM 768 O O . HIS A 1 92 ? -14.955 -6.445 8.834 1.00 88.00 92 HIS A O 1
ATOM 774 N N . PHE A 1 93 ? -12.800 -5.802 8.818 1.00 89.12 93 PHE A N 1
ATOM 775 C CA . PHE A 1 93 ? -12.587 -5.892 10.261 1.00 89.12 93 PHE A CA 1
ATOM 776 C C . PHE A 1 93 ? -13.573 -5.005 11.044 1.00 89.12 93 PHE A C 1
ATOM 778 O O . PHE A 1 93 ? -14.205 -5.462 12.004 1.00 89.12 93 PHE A O 1
ATOM 785 N N . LEU A 1 94 ? -13.735 -3.744 10.626 1.00 90.31 94 LEU A N 1
ATOM 786 C CA . LEU A 1 94 ? -14.656 -2.805 11.268 1.00 90.31 94 LEU A CA 1
ATOM 787 C C . LEU A 1 94 ? -16.118 -3.226 11.078 1.00 90.31 94 LEU A C 1
ATOM 789 O O . LEU A 1 94 ? -16.882 -3.160 12.035 1.00 90.31 94 LEU A O 1
ATOM 793 N N . ASP A 1 95 ? -16.499 -3.718 9.897 1.00 91.81 95 ASP A N 1
ATOM 794 C CA . ASP A 1 95 ? -17.846 -4.230 9.618 1.00 91.81 95 ASP A CA 1
ATOM 795 C C . ASP A 1 95 ? -18.223 -5.379 10.556 1.00 91.81 95 ASP A C 1
ATOM 797 O O . ASP A 1 95 ? -19.289 -5.347 11.173 1.00 91.81 95 ASP A O 1
ATOM 801 N N . MET A 1 96 ? -17.333 -6.361 10.714 1.00 90.81 96 MET A N 1
ATOM 802 C CA . MET A 1 96 ? -17.563 -7.500 11.606 1.00 90.81 96 MET A CA 1
ATOM 803 C C . MET A 1 96 ? -17.616 -7.076 13.073 1.00 90.81 96 MET A C 1
ATOM 805 O O . MET A 1 96 ? -18.490 -7.522 13.817 1.00 90.81 96 MET A O 1
ATOM 809 N N . SER A 1 97 ? -16.750 -6.146 13.480 1.00 89.62 97 SER A N 1
ATOM 810 C CA . SER A 1 97 ? -16.769 -5.590 14.837 1.00 89.62 97 SER A CA 1
ATOM 811 C C . SER A 1 97 ? -18.075 -4.835 15.123 1.00 89.62 97 SER A C 1
ATOM 813 O O . SER A 1 97 ? -18.711 -5.045 16.153 1.00 89.62 97 SER A O 1
ATOM 815 N N . ILE A 1 98 ? -18.535 -3.991 14.195 1.00 92.31 98 ILE A N 1
ATOM 816 C CA . ILE A 1 98 ? -19.797 -3.246 14.321 1.00 92.31 98 ILE A CA 1
ATOM 817 C C . ILE A 1 98 ? -20.987 -4.208 14.376 1.00 92.31 98 ILE A C 1
ATOM 819 O O . ILE A 1 98 ? -21.888 -4.020 15.194 1.00 92.31 98 ILE A O 1
ATOM 823 N N . LEU A 1 99 ? -20.996 -5.242 13.530 1.00 94.19 99 LEU A N 1
ATOM 824 C CA . LEU A 1 99 ? -22.058 -6.245 13.487 1.00 94.19 99 LEU A CA 1
ATOM 825 C C . LEU A 1 99 ? -22.212 -6.954 14.839 1.00 94.19 99 LEU A C 1
ATOM 827 O O . LEU A 1 99 ? -23.322 -7.040 15.361 1.00 94.19 99 LEU A O 1
ATOM 831 N N . VAL A 1 100 ? -21.101 -7.395 15.432 1.00 92.56 100 VAL A N 1
ATOM 832 C CA . VAL A 1 100 ? -21.093 -8.086 16.730 1.00 92.56 100 VAL A CA 1
ATOM 833 C C . VAL A 1 100 ? -21.424 -7.140 17.889 1.00 92.56 100 VAL A C 1
ATOM 835 O O . VAL A 1 100 ? -22.113 -7.524 18.831 1.00 92.56 100 VAL A O 1
ATOM 838 N N . MET A 1 101 ? -21.025 -5.868 17.823 1.00 90.69 101 MET A N 1
ATOM 839 C CA . MET A 1 101 ? -21.481 -4.887 18.816 1.00 90.69 101 MET A CA 1
ATOM 840 C C . MET A 1 101 ? -22.990 -4.642 18.742 1.00 90.69 101 MET A C 1
ATOM 842 O O . MET A 1 101 ? -23.641 -4.510 19.776 1.00 90.69 101 MET A O 1
ATOM 846 N N . ARG A 1 102 ? -23.575 -4.616 17.537 1.00 92.38 102 ARG A N 1
ATOM 847 C CA . ARG A 1 102 ? -25.027 -4.450 17.358 1.00 92.38 102 ARG A CA 1
ATOM 848 C C . ARG A 1 102 ? -25.836 -5.623 17.903 1.00 92.38 102 ARG A C 1
ATOM 850 O O . ARG A 1 102 ? -26.980 -5.414 18.289 1.00 92.38 102 ARG A O 1
ATOM 857 N N . SER A 1 103 ? -25.257 -6.822 17.990 1.00 91.56 103 SER A N 1
ATOM 858 C CA . SER A 1 103 ? -25.894 -7.965 18.656 1.00 91.56 103 SER A CA 1
ATOM 859 C C . SER A 1 103 ? -25.802 -7.916 20.189 1.00 91.56 103 SER A C 1
ATOM 861 O O . SER A 1 103 ? -26.213 -8.867 20.847 1.00 91.56 103 SER A O 1
ATOM 863 N N . GLY A 1 104 ? -25.260 -6.839 20.769 1.00 88.75 104 GLY A N 1
ATOM 864 C CA . GLY A 1 104 ? -25.167 -6.635 22.217 1.00 88.75 104 GLY A CA 1
ATOM 865 C C . GLY A 1 104 ? -23.883 -7.163 22.861 1.00 88.75 104 GLY A C 1
ATOM 866 O O . GLY A 1 104 ? -23.782 -7.178 24.087 1.00 88.75 104 GLY A O 1
ATOM 867 N N . ALA A 1 105 ? -22.893 -7.595 22.073 1.00 89.81 105 ALA A N 1
ATOM 868 C CA . ALA A 1 105 ? -21.615 -8.041 22.617 1.00 89.81 105 ALA A CA 1
ATOM 869 C C . ALA A 1 105 ? -20.766 -6.861 23.115 1.00 89.81 105 ALA A C 1
ATOM 871 O O . ALA A 1 105 ? -20.879 -5.728 22.640 1.00 89.81 105 ALA A O 1
ATOM 872 N N . SER A 1 106 ? -19.856 -7.140 24.051 1.00 88.81 106 SER A N 1
ATOM 873 C CA . SER A 1 106 ? -18.920 -6.123 24.535 1.00 88.81 106 SER A CA 1
ATOM 874 C C . SER A 1 106 ? -17.963 -5.665 23.427 1.00 88.81 106 SER A C 1
ATOM 876 O O . SER A 1 106 ? -17.556 -6.461 22.580 1.00 88.81 106 SER A O 1
ATOM 878 N N . VAL A 1 107 ? -17.526 -4.401 23.484 1.00 86.75 107 VAL A N 1
ATOM 879 C CA . VAL A 1 107 ? -16.553 -3.811 22.540 1.00 86.75 107 VAL A CA 1
ATOM 880 C C . VAL A 1 107 ? -15.330 -4.714 22.362 1.00 86.75 107 VAL A C 1
ATOM 882 O O . VAL A 1 107 ? -14.881 -4.963 21.249 1.00 86.75 107 VAL A O 1
ATOM 885 N N . ARG A 1 108 ? -14.809 -5.266 23.464 1.00 84.44 108 ARG A N 1
ATOM 886 C CA . ARG A 1 108 ? -13.632 -6.137 23.438 1.00 84.44 108 ARG A CA 1
ATOM 887 C C . ARG A 1 108 ? -13.891 -7.435 22.671 1.00 84.44 108 ARG A C 1
ATOM 889 O O . ARG A 1 108 ? -13.060 -7.813 21.855 1.00 84.44 108 ARG A O 1
ATOM 896 N N . GLN A 1 109 ? -15.019 -8.100 22.919 1.00 86.12 109 GLN A N 1
ATOM 897 C CA . GLN A 1 109 ? -15.388 -9.327 22.203 1.00 86.12 109 GLN A CA 1
ATOM 898 C C . GLN A 1 109 ? -15.620 -9.056 20.719 1.00 86.12 109 GLN A C 1
ATOM 900 O O . GLN A 1 109 ? -15.162 -9.823 19.880 1.00 86.12 109 GLN A O 1
ATOM 905 N N . ALA A 1 110 ? -16.273 -7.942 20.399 1.00 86.88 110 ALA A N 1
ATOM 906 C CA . ALA A 1 110 ? -16.533 -7.556 19.025 1.00 86.88 110 ALA A CA 1
ATOM 907 C C . ALA A 1 110 ? -15.250 -7.270 18.236 1.00 86.88 110 ALA A C 1
ATOM 909 O O . ALA A 1 110 ? -15.112 -7.740 17.112 1.00 86.88 110 ALA A O 1
ATOM 910 N N . LEU A 1 111 ? -14.282 -6.572 18.839 1.00 86.00 111 LEU A N 1
ATOM 911 C CA . LEU A 1 111 ? -12.977 -6.337 18.219 1.00 86.00 111 LEU A CA 1
ATOM 912 C C . LEU A 1 111 ? -12.186 -7.636 18.045 1.00 86.00 111 LEU A C 1
ATOM 914 O O . LEU A 1 111 ? -11.583 -7.836 16.996 1.00 86.00 111 LEU A O 1
ATOM 918 N N . VAL A 1 112 ? -12.199 -8.535 19.037 1.00 85.31 112 VAL A N 1
ATOM 919 C CA . VAL A 1 112 ? -11.558 -9.858 18.915 1.00 85.31 112 VAL A CA 1
ATOM 920 C C . VAL A 1 112 ? -12.168 -10.640 17.752 1.00 85.31 112 VAL A C 1
ATOM 922 O O . VAL A 1 112 ?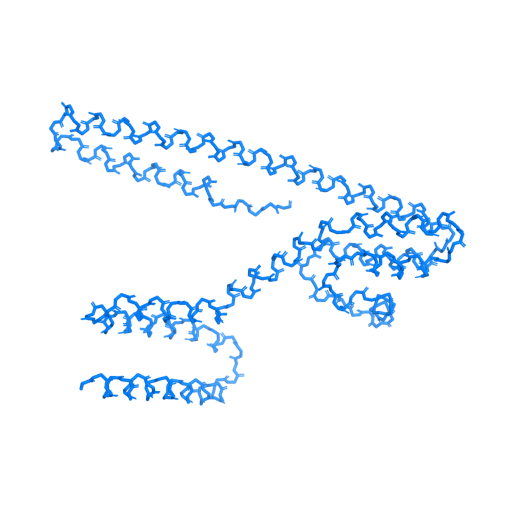 -11.430 -11.107 16.889 1.00 85.31 112 VAL A O 1
ATOM 925 N N . PHE A 1 113 ? -13.497 -10.696 17.669 1.00 85.88 113 PHE A N 1
ATOM 926 C CA . PHE A 1 113 ? -14.193 -11.366 16.574 1.00 85.88 113 PHE A CA 1
ATOM 927 C C . PHE A 1 113 ? -13.884 -10.728 15.213 1.00 85.88 113 PHE A C 1
ATOM 929 O O . PHE A 1 113 ? -13.651 -11.428 14.228 1.00 85.88 113 PHE A O 1
ATOM 936 N N . GLY A 1 114 ? -13.832 -9.396 15.145 1.00 85.00 114 GLY A N 1
ATOM 937 C CA . GLY A 1 114 ? -13.405 -8.677 13.948 1.00 85.00 114 GLY A CA 1
ATOM 938 C C . GLY A 1 114 ? -12.000 -9.086 13.508 1.00 85.00 114 GLY A C 1
ATOM 939 O O . GLY A 1 114 ? -11.769 -9.326 12.325 1.00 85.00 114 GLY A O 1
ATOM 940 N N . PHE A 1 115 ? -11.056 -9.198 14.447 1.00 83.38 115 PHE A N 1
ATOM 941 C CA . PHE A 1 115 ? -9.690 -9.625 14.139 1.00 83.38 115 PHE A CA 1
ATOM 942 C C . PHE A 1 115 ? -9.644 -11.068 13.638 1.00 83.38 115 PHE A C 1
ATOM 944 O O . PHE A 1 115 ? -8.997 -11.316 12.625 1.00 83.38 115 PHE A O 1
ATOM 951 N N . GLU A 1 116 ? -10.349 -11.989 14.297 1.00 82.69 116 GLU A N 1
ATOM 952 C CA . GLU A 1 116 ? -10.403 -13.411 13.924 1.00 82.69 116 GLU A CA 1
ATOM 953 C C . GLU A 1 116 ? -11.061 -13.649 12.560 1.00 82.69 116 GLU A C 1
ATOM 955 O O . GLU A 1 116 ? -10.634 -14.524 11.808 1.00 82.69 116 GLU A O 1
ATOM 960 N N . SER A 1 117 ? -12.085 -12.864 12.224 1.00 82.12 117 SER A N 1
ATOM 961 C CA . SER A 1 117 ? -12.787 -12.951 10.936 1.00 82.12 117 SER A CA 1
ATOM 962 C C . SER A 1 117 ? -12.020 -12.303 9.780 1.00 82.12 117 SER A C 1
ATOM 964 O O . SER A 1 117 ? -12.224 -12.663 8.621 1.00 82.12 117 SER A O 1
ATOM 966 N N . SER A 1 118 ? -11.110 -11.373 10.073 1.00 78.25 118 SER A N 1
ATOM 967 C CA . SER A 1 118 ? -10.292 -10.692 9.070 1.00 78.25 118 SER A CA 1
ATOM 968 C C . SER A 1 118 ? -8.986 -11.439 8.768 1.00 78.25 118 SER A C 1
ATOM 970 O O . SER A 1 118 ? -8.336 -11.978 9.659 1.00 78.25 118 SER A O 1
ATOM 972 N N . GLN A 1 119 ? -8.505 -11.397 7.520 1.00 74.38 119 GLN A N 1
ATOM 973 C CA . GLN A 1 119 ? -7.180 -11.940 7.166 1.00 74.38 119 GLN A CA 1
ATOM 974 C C . GLN A 1 119 ? -6.038 -10.955 7.470 1.00 74.38 119 GLN A C 1
ATOM 976 O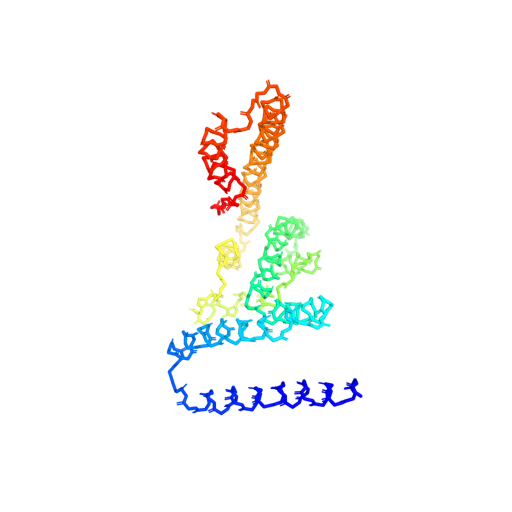 O . GLN A 1 119 ? -5.066 -10.865 6.715 1.00 74.38 119 GLN A O 1
ATOM 981 N N . ILE A 1 120 ? -6.151 -10.173 8.547 1.00 67.56 120 ILE A N 1
ATOM 982 C CA . ILE A 1 120 ? -5.162 -9.163 8.931 1.00 67.56 120 ILE A CA 1
ATOM 983 C C . ILE A 1 120 ? -3.838 -9.865 9.297 1.00 67.56 120 ILE A C 1
ATOM 985 O O . ILE A 1 120 ? -3.752 -10.536 10.322 1.00 67.56 120 ILE A O 1
ATOM 989 N N . PRO A 1 121 ? -2.760 -9.712 8.501 1.00 57.12 121 PRO A N 1
ATOM 990 C CA . PRO A 1 121 ? -1.527 -10.479 8.682 1.00 57.12 121 PRO A CA 1
ATOM 991 C C . PRO A 1 121 ? -0.578 -9.828 9.702 1.00 57.12 121 PRO A C 1
ATOM 993 O O . PRO A 1 121 ? 0.641 -9.876 9.526 1.00 57.12 121 PRO A O 1
ATOM 996 N N . ILE A 1 122 ? -1.108 -9.153 10.727 1.00 56.91 122 ILE A N 1
ATOM 997 C CA . ILE A 1 122 ? -0.294 -8.451 11.725 1.00 56.91 122 ILE A CA 1
ATOM 998 C C . ILE A 1 122 ? -0.373 -9.207 13.056 1.00 56.91 122 ILE A C 1
ATOM 1000 O O . ILE A 1 122 ? -1.365 -9.063 13.769 1.00 56.91 122 ILE A O 1
ATOM 1004 N N . PRO A 1 123 ? 0.672 -9.974 13.425 1.00 48.88 123 PRO A N 1
ATOM 1005 C CA . PRO A 1 123 ? 0.713 -10.687 14.703 1.00 48.88 123 PRO A CA 1
ATOM 1006 C C . PRO A 1 123 ? 0.723 -9.742 15.920 1.00 48.88 123 PRO A C 1
ATOM 1008 O O . PRO A 1 123 ? 0.348 -10.152 17.014 1.00 48.88 123 PRO A O 1
ATOM 1011 N N . ASP A 1 124 ? 1.078 -8.466 15.728 1.00 50.22 124 ASP A N 1
ATOM 1012 C CA . ASP A 1 124 ? 1.217 -7.479 16.806 1.00 50.22 124 ASP A CA 1
ATOM 1013 C C . ASP A 1 124 ? -0.030 -6.633 17.109 1.00 50.22 124 ASP A C 1
ATOM 1015 O O . ASP A 1 124 ? -0.017 -5.873 18.072 1.00 50.22 124 ASP A O 1
ATOM 1019 N N . LEU A 1 125 ? -1.116 -6.764 16.342 1.00 54.75 125 LEU A N 1
ATOM 1020 C CA . LEU A 1 125 ? -2.348 -5.975 16.519 1.00 54.75 125 LEU A CA 1
ATOM 1021 C C . LEU A 1 125 ? -3.426 -6.683 17.343 1.00 54.75 125 LEU A C 1
ATOM 1023 O O . LEU A 1 125 ? -4.572 -6.242 17.364 1.00 54.75 125 LEU A O 1
ATOM 1027 N N . SER A 1 126 ? -3.078 -7.770 18.035 1.00 55.97 126 SER A N 1
ATOM 1028 C CA . SER A 1 126 ? -4.016 -8.412 18.954 1.00 55.97 126 SER A CA 1
ATOM 1029 C C . SER A 1 126 ? -4.564 -7.379 19.951 1.00 55.97 126 SER A C 1
ATOM 1031 O O . SER A 1 126 ? -3.842 -6.488 20.401 1.00 55.97 126 SER A O 1
ATOM 1033 N N . VAL A 1 127 ? -5.846 -7.475 20.313 1.00 55.03 127 VAL A N 1
ATOM 1034 C CA . VAL A 1 127 ? -6.506 -6.529 21.241 1.00 55.03 127 VAL A CA 1
ATOM 1035 C C . VAL A 1 127 ? -5.715 -6.374 22.549 1.00 55.03 127 VAL A C 1
ATOM 1037 O O . VAL A 1 127 ? -5.650 -5.287 23.121 1.00 55.03 127 VAL A O 1
ATOM 1040 N N . ASN A 1 128 ? -5.036 -7.440 22.984 1.00 54.94 128 ASN A N 1
ATOM 1041 C CA . ASN A 1 128 ? -4.131 -7.407 24.131 1.00 54.94 128 ASN A CA 1
ATOM 1042 C C . ASN A 1 128 ? -2.921 -6.489 23.883 1.00 54.94 128 ASN A C 1
ATOM 1044 O O . ASN A 1 128 ? -2.596 -5.668 24.740 1.00 54.94 128 ASN A O 1
ATOM 1048 N N . ASN A 1 129 ? -2.305 -6.543 22.703 1.00 56.06 129 ASN A N 1
ATOM 1049 C CA . ASN A 1 129 ? -1.196 -5.664 22.345 1.00 56.06 129 ASN A CA 1
ATOM 1050 C C . ASN A 1 129 ? -1.628 -4.200 22.214 1.00 56.06 129 ASN A C 1
ATOM 1052 O O . ASN A 1 129 ? -0.922 -3.330 22.712 1.00 56.06 129 ASN A O 1
ATOM 1056 N N . VAL A 1 130 ? -2.812 -3.912 21.659 1.00 58.41 130 VAL A N 1
ATOM 1057 C CA . VAL A 1 130 ? -3.369 -2.542 21.604 1.00 58.41 130 VAL A CA 1
ATOM 1058 C C . VAL A 1 130 ? -3.482 -1.937 23.011 1.00 58.41 130 VAL A C 1
ATOM 1060 O O . VAL A 1 130 ? -3.055 -0.806 23.243 1.00 58.41 130 VAL A O 1
ATOM 1063 N N . THR A 1 131 ? -3.949 -2.721 23.991 1.00 54.81 131 THR A N 1
ATOM 1064 C CA . THR A 1 131 ? -3.983 -2.288 25.400 1.00 54.81 131 THR A CA 1
ATOM 1065 C C . THR A 1 131 ? -2.596 -2.206 26.056 1.00 54.81 131 THR A C 1
ATOM 1067 O O . THR A 1 131 ? -2.388 -1.391 26.958 1.00 54.81 131 THR A O 1
ATOM 1070 N N . HIS A 1 132 ? -1.620 -3.005 25.607 1.00 54.31 132 HIS A N 1
ATOM 1071 C CA . HIS A 1 132 ? -0.231 -2.937 26.075 1.00 54.31 132 HIS A CA 1
ATOM 1072 C C . HIS A 1 132 ? 0.512 -1.700 25.548 1.00 54.31 132 HIS A C 1
ATOM 1074 O O . HIS A 1 132 ? 1.217 -1.061 26.333 1.00 54.31 132 HIS A O 1
ATOM 1080 N N . PHE A 1 133 ? 0.317 -1.318 24.280 1.00 56.06 133 PHE A N 1
ATOM 1081 C CA . PHE A 1 133 ? 0.882 -0.092 23.696 1.00 56.06 133 PHE A CA 1
ATOM 1082 C C . PHE A 1 133 ? 0.391 1.155 24.441 1.00 56.06 133 PHE A C 1
ATOM 1084 O O . PHE A 1 133 ? 1.188 2.030 24.781 1.00 56.06 133 PHE A O 1
ATOM 1091 N N . GLN A 1 134 ? -0.895 1.185 24.805 1.00 57.41 134 GLN A N 1
ATOM 1092 C CA . GLN A 1 134 ? -1.476 2.250 25.624 1.00 57.41 134 GLN A CA 1
ATOM 1093 C C . GLN A 1 134 ? -0.822 2.348 27.014 1.00 57.41 134 GLN A C 1
ATOM 1095 O O . GLN A 1 134 ? -0.540 3.446 27.485 1.00 57.41 134 GLN A O 1
ATOM 1100 N N .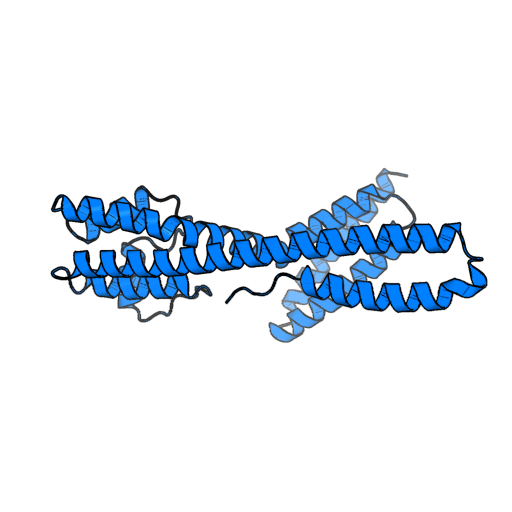 ARG A 1 135 ? -0.572 1.215 27.687 1.00 55.03 135 ARG A N 1
ATOM 1101 C CA . ARG A 1 135 ? -0.030 1.202 29.059 1.00 55.03 135 ARG A CA 1
ATOM 1102 C C . ARG A 1 135 ? 1.444 1.592 29.154 1.00 55.03 135 ARG A C 1
ATOM 1104 O O . ARG A 1 135 ? 1.860 2.046 30.214 1.00 55.03 135 ARG A O 1
ATOM 1111 N N . ARG A 1 136 ? 2.236 1.393 28.095 1.00 53.72 136 ARG A N 1
ATOM 1112 C CA . ARG A 1 136 ? 3.681 1.695 28.102 1.00 53.72 136 ARG A CA 1
ATOM 1113 C C . ARG A 1 136 ? 4.057 3.027 27.454 1.00 53.72 136 ARG A C 1
ATOM 1115 O O . ARG A 1 136 ? 5.208 3.427 27.569 1.00 53.72 136 ARG A O 1
ATOM 1122 N N . GLY A 1 137 ? 3.127 3.710 26.780 1.00 52.75 137 GLY A N 1
ATOM 1123 C CA . GLY A 1 137 ? 3.436 4.947 26.048 1.00 52.75 137 GLY A CA 1
ATOM 1124 C C . GLY A 1 137 ? 4.440 4.742 24.903 1.00 52.75 137 GLY A C 1
ATOM 1125 O O . GLY A 1 137 ? 5.031 5.700 24.406 1.00 52.75 137 GLY A O 1
ATOM 1126 N N . GLU A 1 138 ? 4.659 3.492 24.491 1.00 57.09 138 GLU A N 1
ATOM 1127 C CA . GLU A 1 138 ? 5.554 3.147 23.396 1.00 57.09 138 GLU A CA 1
ATOM 1128 C C . GLU A 1 138 ? 4.854 3.470 22.073 1.00 57.09 138 GLU A C 1
ATOM 1130 O O . GLU A 1 138 ? 3.801 2.916 21.752 1.00 57.09 138 GLU A O 1
ATOM 1135 N N . LYS A 1 139 ? 5.440 4.381 21.287 1.00 56.38 139 LYS A N 1
ATOM 1136 C CA . LYS A 1 139 ? 4.972 4.651 19.924 1.00 56.38 139 LYS A CA 1
ATOM 1137 C C . LYS A 1 139 ? 5.122 3.378 19.096 1.00 56.38 139 LYS A C 1
ATOM 1139 O O . LYS A 1 139 ? 6.227 2.837 19.005 1.00 56.38 139 LYS A O 1
ATOM 1144 N N . LEU A 1 140 ? 4.037 2.928 18.459 1.00 57.66 140 LEU A N 1
ATOM 1145 C CA . LEU A 1 140 ? 4.108 1.852 17.473 1.00 57.66 140 LEU A CA 1
ATOM 1146 C C . LEU A 1 140 ? 5.166 2.211 16.424 1.00 57.66 140 LEU A C 1
ATOM 1148 O O . LEU A 1 140 ? 5.046 3.217 15.728 1.00 57.66 140 LEU A O 1
ATOM 1152 N N . GLN A 1 141 ? 6.192 1.368 16.280 1.00 55.44 141 GLN A N 1
ATOM 1153 C CA . GLN A 1 141 ? 7.212 1.495 15.232 1.00 55.44 141 GLN A CA 1
ATOM 1154 C C . GLN A 1 141 ? 6.667 1.031 13.870 1.00 55.44 141 GLN A C 1
ATOM 1156 O O . GLN A 1 141 ? 7.304 0.274 13.137 1.00 55.44 141 GLN A O 1
ATOM 1161 N N . VAL A 1 142 ? 5.447 1.443 13.535 1.00 60.91 142 VAL A N 1
ATOM 1162 C CA . VAL A 1 142 ? 4.790 1.100 12.279 1.00 60.91 142 VAL A CA 1
ATOM 1163 C C . VAL A 1 142 ? 4.841 2.323 11.379 1.00 60.91 142 VAL A C 1
ATOM 1165 O O . VAL A 1 142 ? 4.165 3.308 11.621 1.00 60.91 142 VAL A O 1
ATOM 1168 N N . ASN A 1 143 ? 5.603 2.247 10.289 1.00 59.06 143 ASN A N 1
ATOM 1169 C CA . ASN A 1 143 ? 5.739 3.338 9.311 1.00 59.06 143 ASN A CA 1
ATOM 1170 C C . ASN A 1 143 ? 4.482 3.571 8.439 1.00 59.06 143 ASN A C 1
ATOM 1172 O O . ASN A 1 143 ? 4.599 4.117 7.345 1.00 59.06 143 ASN A O 1
ATOM 1176 N N . ASN A 1 144 ? 3.305 3.092 8.845 1.00 68.12 144 ASN A N 1
ATOM 1177 C CA . ASN A 1 144 ? 2.066 3.258 8.088 1.00 68.12 144 ASN A CA 1
ATOM 1178 C C . ASN A 1 144 ? 1.074 4.085 8.903 1.00 68.12 144 ASN A C 1
ATOM 1180 O O . ASN A 1 144 ? 0.549 3.606 9.907 1.00 68.12 144 ASN A O 1
ATOM 1184 N N . GLU A 1 145 ? 0.822 5.303 8.431 1.00 74.44 145 GLU A N 1
ATOM 1185 C CA . GLU A 1 145 ? -0.082 6.275 9.050 1.00 74.44 145 GLU A CA 1
ATOM 1186 C C . GLU A 1 145 ? -1.498 5.711 9.222 1.00 74.44 145 GLU A C 1
ATOM 1188 O O . GLU A 1 145 ? -2.094 5.893 10.277 1.00 74.44 145 GLU A O 1
ATOM 1193 N N . ASP A 1 146 ? -1.989 4.913 8.264 1.00 75.31 146 ASP A N 1
ATOM 1194 C CA . ASP A 1 146 ? -3.313 4.278 8.350 1.00 75.31 146 ASP A CA 1
ATOM 1195 C C . ASP A 1 146 ? -3.412 3.302 9.537 1.00 75.31 146 ASP A C 1
ATOM 1197 O O . ASP A 1 146 ? -4.458 3.176 10.172 1.00 75.31 146 ASP A O 1
ATOM 1201 N N . VAL A 1 147 ? -2.322 2.584 9.834 1.00 75.38 147 VAL A N 1
ATOM 1202 C CA . VAL A 1 147 ? -2.272 1.620 10.946 1.00 75.38 147 VAL A CA 1
ATOM 1203 C C . VAL A 1 147 ? -2.209 2.365 12.274 1.00 75.38 147 VAL A C 1
ATOM 1205 O O . VAL A 1 147 ? -2.893 1.978 13.217 1.00 75.38 147 VAL A O 1
ATOM 1208 N N . ILE A 1 148 ? -1.401 3.427 12.344 1.00 75.81 148 ILE A N 1
ATOM 1209 C CA . ILE A 1 148 ? -1.293 4.277 13.534 1.00 75.81 148 ILE A CA 1
ATOM 1210 C C . ILE A 1 148 ? -2.662 4.879 13.854 1.00 75.81 148 ILE A C 1
ATOM 1212 O O . ILE A 1 148 ? -3.160 4.694 14.962 1.00 75.81 148 ILE A O 1
ATOM 1216 N N . LEU A 1 149 ? -3.307 5.490 12.857 1.00 82.06 149 LEU A N 1
ATOM 1217 C CA . LEU A 1 149 ? -4.632 6.084 12.986 1.00 82.06 149 LEU A CA 1
ATOM 1218 C C . LEU A 1 149 ? -5.670 5.059 13.461 1.00 82.06 149 LEU A C 1
ATOM 1220 O O . LEU A 1 149 ? -6.472 5.357 14.344 1.00 82.06 149 LEU A O 1
ATOM 1224 N N . LEU A 1 150 ? -5.657 3.841 12.906 1.00 83.81 150 LEU A N 1
ATOM 1225 C CA . LEU A 1 150 ? -6.549 2.768 13.347 1.00 83.81 150 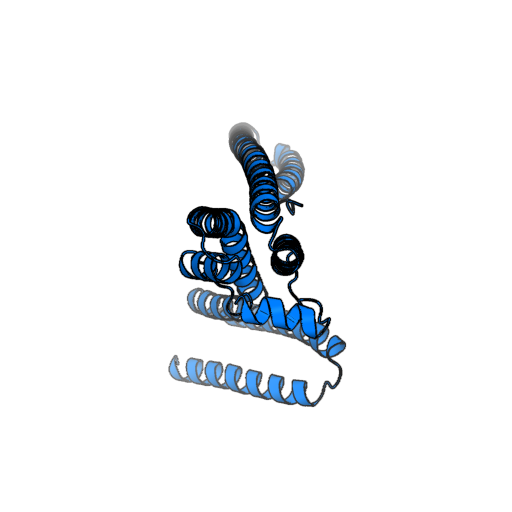LEU A CA 1
ATOM 1226 C C . LEU A 1 150 ? -6.332 2.443 14.831 1.00 83.81 150 LEU A C 1
ATOM 1228 O O . LEU A 1 150 ? -7.300 2.383 15.583 1.00 83.81 150 LEU A O 1
ATOM 1232 N N . VAL A 1 151 ? -5.083 2.243 15.260 1.00 79.56 151 VAL A N 1
ATOM 1233 C CA . VAL A 1 151 ? -4.772 1.884 16.653 1.00 79.56 151 VAL A CA 1
ATOM 1234 C C . VAL A 1 151 ? -5.163 2.992 17.619 1.00 79.56 151 VAL A C 1
ATOM 1236 O O . VAL A 1 151 ? -5.796 2.708 18.632 1.00 79.56 151 VAL A O 1
ATOM 1239 N N . GLU A 1 152 ? -4.819 4.240 17.311 1.00 80.94 152 GLU A N 1
ATOM 1240 C CA . GLU A 1 152 ? -5.147 5.393 18.154 1.00 80.94 152 GLU A CA 1
ATOM 1241 C C . GLU A 1 152 ? -6.661 5.514 18.361 1.00 80.94 152 GLU A C 1
ATOM 1243 O O . GLU A 1 152 ? -7.126 5.633 19.495 1.00 80.94 152 GLU A O 1
ATOM 1248 N N . ASN A 1 153 ? -7.446 5.375 17.289 1.00 84.00 153 ASN A N 1
ATOM 1249 C CA . ASN A 1 153 ? -8.903 5.405 17.387 1.00 84.00 153 ASN A CA 1
ATOM 1250 C C . ASN A 1 153 ? -9.467 4.186 18.133 1.00 84.00 153 ASN A C 1
ATOM 1252 O O . ASN A 1 153 ? -10.390 4.335 18.931 1.00 84.00 153 ASN A O 1
ATOM 1256 N N . LEU A 1 154 ? -8.899 2.989 17.951 1.00 83.81 154 LEU A N 1
ATOM 1257 C CA . LEU A 1 154 ? -9.313 1.799 18.704 1.00 83.81 154 LEU A CA 1
ATOM 1258 C C . LEU A 1 154 ? -9.046 1.931 20.211 1.00 83.81 154 LEU A C 1
ATOM 1260 O O . LEU A 1 154 ? -9.850 1.463 21.017 1.00 83.81 154 LEU A O 1
ATOM 1264 N N . VAL A 1 155 ? -7.956 2.592 20.608 1.00 81.62 155 VAL A N 1
ATOM 1265 C CA . VAL A 1 155 ? -7.673 2.895 22.020 1.00 81.62 155 VAL A CA 1
ATOM 1266 C C . VAL A 1 155 ? -8.745 3.821 22.600 1.00 81.62 155 VAL A C 1
ATOM 1268 O O . VAL A 1 155 ? -9.254 3.549 23.688 1.00 81.62 155 VAL A O 1
ATOM 1271 N N . ILE A 1 156 ? -9.143 4.867 21.871 1.00 82.56 156 ILE A N 1
ATOM 1272 C CA . ILE A 1 156 ? -10.211 5.791 22.291 1.00 82.56 156 ILE A CA 1
ATOM 1273 C C . ILE A 1 156 ? -11.549 5.048 22.437 1.00 82.56 156 ILE A C 1
ATOM 1275 O O . ILE A 1 156 ? -12.245 5.199 23.444 1.00 82.56 156 ILE A O 1
ATOM 1279 N N . VAL A 1 157 ? -11.876 4.184 21.472 1.00 85.19 157 VAL A N 1
ATOM 1280 C CA . VAL A 1 157 ? -13.082 3.338 21.475 1.00 85.19 157 VAL A CA 1
ATOM 1281 C C . VAL A 1 157 ? -13.122 2.423 22.703 1.00 85.19 157 VAL A C 1
ATOM 1283 O O . VAL A 1 157 ? -14.168 2.280 23.336 1.00 85.19 157 VAL A O 1
ATOM 1286 N N . LEU A 1 158 ? -11.987 1.828 23.082 1.00 83.56 158 LEU A N 1
ATOM 1287 C CA . LEU A 1 158 ? -11.887 0.971 24.267 1.00 83.56 158 LEU A CA 1
ATOM 1288 C C . LEU A 1 158 ? -12.041 1.744 25.586 1.00 83.56 158 LEU A C 1
ATOM 1290 O O . LEU A 1 158 ? -12.531 1.176 26.560 1.00 83.56 158 LEU A O 1
ATOM 1294 N N . GLN A 1 159 ? -11.640 3.017 25.631 1.00 84.19 159 GLN A N 1
ATOM 1295 C CA . GLN A 1 159 ? -11.789 3.873 26.815 1.00 84.19 159 GLN A CA 1
ATOM 1296 C C . GLN A 1 159 ? -13.224 4.382 27.005 1.00 84.19 159 GLN A C 1
ATOM 1298 O O . GLN A 1 159 ? -13.639 4.624 28.137 1.00 84.19 159 GLN A O 1
ATOM 1303 N N . SER A 1 160 ? -13.985 4.523 25.917 1.00 86.31 160 SER A N 1
ATOM 1304 C CA . SER A 1 160 ? -15.316 5.140 25.926 1.00 86.31 160 SER A CA 1
ATOM 1305 C C . SER A 1 160 ? -16.390 4.186 25.381 1.00 86.31 160 SER A C 1
ATOM 1307 O O . SER A 1 160 ? -16.912 4.387 24.282 1.00 86.31 160 SER A O 1
ATOM 1309 N N . PRO A 1 161 ? -16.781 3.145 26.143 1.00 80.44 161 PRO A N 1
ATOM 1310 C CA . PRO A 1 161 ? -17.658 2.077 25.650 1.00 80.44 161 PRO A CA 1
ATOM 1311 C C . PRO A 1 161 ? -19.063 2.557 25.254 1.00 80.44 161 PRO A C 1
ATOM 1313 O O . PRO A 1 161 ? -19.712 1.932 24.423 1.00 80.44 161 PRO A O 1
ATOM 1316 N N . HIS A 1 162 ? -19.520 3.678 25.814 1.00 86.25 162 HIS A N 1
ATOM 1317 C CA . HIS A 1 162 ? -20.834 4.272 25.552 1.00 86.25 162 HIS A CA 1
ATOM 1318 C C . HIS A 1 162 ? -20.943 4.919 24.159 1.00 86.25 162 HIS A C 1
ATOM 1320 O O . HIS A 1 162 ? -22.031 4.963 23.595 1.00 86.25 162 HIS A O 1
ATOM 1326 N N . ILE A 1 163 ? -19.826 5.376 23.583 1.00 90.06 163 ILE A N 1
ATOM 1327 C CA . ILE A 1 163 ? -19.759 5.940 22.220 1.00 90.06 163 ILE A CA 1
ATOM 1328 C C . ILE A 1 163 ? -19.058 5.013 21.224 1.00 90.06 163 ILE A C 1
ATOM 1330 O O . ILE A 1 163 ? -19.038 5.302 20.030 1.00 90.06 163 ILE A O 1
ATOM 1334 N N . ALA A 1 164 ? -18.533 3.876 21.688 1.00 87.38 164 ALA A N 1
ATOM 1335 C CA . ALA A 1 164 ? -17.719 2.954 20.903 1.00 87.38 164 ALA A CA 1
ATOM 1336 C C . ALA A 1 164 ? -18.356 2.545 19.566 1.00 87.38 164 ALA A C 1
ATOM 1338 O O . ALA A 1 164 ? -17.667 2.511 18.549 1.00 87.38 164 ALA A O 1
ATOM 1339 N N . LEU A 1 165 ? -19.668 2.279 19.546 1.00 89.25 165 LEU A N 1
ATOM 1340 C CA . LEU A 1 165 ? -20.369 1.905 18.315 1.00 89.25 165 LEU A CA 1
ATOM 1341 C C . LEU A 1 165 ? -20.345 3.040 17.284 1.00 89.25 165 LEU A C 1
ATOM 1343 O O . LEU A 1 165 ? -20.007 2.805 16.126 1.00 89.25 165 LEU A O 1
ATOM 1347 N N . ASN A 1 166 ? -20.679 4.261 17.706 1.00 90.69 166 ASN A N 1
ATOM 1348 C CA . ASN A 1 166 ? -20.706 5.425 16.822 1.00 90.69 166 ASN A CA 1
ATOM 1349 C C . ASN A 1 166 ? -19.295 5.752 16.323 1.00 90.69 166 ASN A C 1
ATOM 1351 O O . ASN A 1 166 ? -19.098 5.922 15.125 1.00 90.69 166 ASN A O 1
ATOM 1355 N N . SER A 1 167 ? -18.298 5.718 17.210 1.00 88.75 167 SER A N 1
ATOM 1356 C CA . SER A 1 167 ? -16.897 5.948 16.850 1.00 88.75 167 SER A CA 1
ATOM 1357 C C . SER A 1 167 ? -16.355 4.902 15.868 1.00 88.75 167 SER A C 1
ATOM 1359 O O . SER A 1 167 ? -15.620 5.252 14.949 1.00 88.75 167 SER A O 1
ATOM 1361 N N . LEU A 1 168 ? -16.734 3.624 15.998 1.00 89.50 168 LEU A N 1
ATOM 1362 C CA . LEU A 1 168 ? -16.356 2.594 15.021 1.00 89.50 168 LEU A CA 1
ATOM 1363 C C . LEU A 1 168 ? -17.031 2.806 13.663 1.00 89.50 168 LEU A C 1
ATOM 1365 O O . LEU A 1 168 ? -16.393 2.589 12.633 1.00 89.50 168 LEU A O 1
ATOM 1369 N N . VAL A 1 169 ? -18.294 3.243 13.643 1.00 90.56 169 VAL A N 1
ATOM 1370 C CA . VAL A 1 169 ? -19.010 3.581 12.402 1.00 90.56 169 VAL A CA 1
ATOM 1371 C C . VAL A 1 169 ? -18.348 4.770 11.701 1.00 90.56 169 VAL A C 1
ATOM 1373 O O . VAL A 1 169 ? -18.074 4.690 10.505 1.00 90.56 169 VAL A O 1
ATOM 1376 N N . GLU A 1 170 ? -18.014 5.831 12.434 1.00 90.88 170 GLU A N 1
ATOM 1377 C CA . GLU A 1 170 ? -17.289 6.991 11.898 1.00 90.88 170 GLU A CA 1
ATOM 1378 C C . GLU A 1 170 ? -15.908 6.600 11.354 1.00 90.88 170 GLU A C 1
ATOM 1380 O O . GLU A 1 170 ? -15.534 6.985 10.243 1.00 90.88 170 GLU A O 1
ATOM 1385 N N . LEU A 1 171 ? -15.166 5.773 12.096 1.00 89.75 171 LEU A N 1
ATOM 1386 C CA . LEU A 1 171 ? -13.857 5.270 11.679 1.00 89.75 171 LEU A CA 1
ATOM 1387 C C . LEU A 1 171 ? -13.957 4.435 10.396 1.00 89.75 171 LEU A C 1
ATOM 1389 O O . LEU A 1 171 ? -13.139 4.570 9.483 1.00 89.75 171 LEU A O 1
ATOM 1393 N N . ARG A 1 172 ? -14.994 3.602 10.294 1.00 90.75 172 ARG A N 1
ATOM 1394 C CA . ARG A 1 172 ? -15.293 2.805 9.102 1.00 90.75 172 ARG A CA 1
ATOM 1395 C C . ARG A 1 172 ? -15.582 3.694 7.896 1.00 90.75 172 ARG A C 1
ATOM 1397 O O . ARG A 1 172 ? -15.003 3.470 6.832 1.00 90.75 172 ARG A O 1
ATOM 1404 N N . GLU A 1 173 ? -16.414 4.721 8.050 1.00 90.12 173 GLU A N 1
ATOM 1405 C CA . GLU A 1 173 ? -16.669 5.691 6.981 1.00 90.12 173 GLU A CA 1
ATOM 1406 C C . GLU A 1 173 ? -15.400 6.430 6.552 1.00 90.12 173 GLU A C 1
ATOM 1408 O O . GLU A 1 173 ? -15.176 6.631 5.357 1.00 90.12 173 GLU A O 1
ATOM 1413 N N . HIS A 1 174 ? -14.548 6.811 7.502 1.00 89.00 174 HIS A N 1
ATOM 1414 C CA . HIS A 1 174 ? -13.283 7.477 7.217 1.00 89.00 174 HIS A CA 1
ATOM 1415 C C . HIS A 1 174 ? -12.375 6.611 6.329 1.00 89.00 174 HIS A C 1
ATOM 1417 O O . HIS A 1 174 ? -11.948 7.050 5.255 1.00 89.00 174 HIS A O 1
ATOM 1423 N N . PHE A 1 175 ? -12.150 5.348 6.708 1.00 86.88 175 PHE A N 1
ATOM 1424 C CA . PHE A 1 175 ? -11.360 4.415 5.898 1.00 86.88 175 PHE A CA 1
ATOM 1425 C C . PHE A 1 175 ? -12.017 4.092 4.552 1.00 86.88 175 PHE A C 1
ATOM 1427 O O . PHE A 1 175 ? -11.314 3.903 3.555 1.00 86.88 175 PHE A O 1
ATOM 1434 N N . GLN A 1 176 ? -13.350 4.073 4.481 1.00 88.12 176 GLN A N 1
ATOM 1435 C CA . GLN A 1 176 ? -14.072 3.906 3.222 1.00 88.12 176 GLN A CA 1
ATOM 1436 C C . GLN A 1 176 ? -13.831 5.089 2.275 1.00 88.12 176 GLN A C 1
ATOM 1438 O O . GLN A 1 176 ? -13.464 4.871 1.120 1.00 88.12 176 GLN A O 1
ATOM 1443 N N . ARG A 1 177 ? -13.917 6.334 2.764 1.00 86.62 177 ARG A N 1
ATOM 1444 C CA . ARG A 1 177 ? -13.615 7.543 1.975 1.00 86.62 177 ARG A CA 1
ATOM 1445 C C . ARG A 1 177 ? -12.169 7.549 1.478 1.00 86.62 177 ARG A C 1
ATOM 1447 O O . ARG A 1 177 ? -11.934 7.839 0.306 1.00 86.62 177 ARG A O 1
ATOM 1454 N N . ILE A 1 178 ? -11.203 7.171 2.321 1.00 84.50 178 ILE A N 1
ATOM 1455 C CA . ILE A 1 178 ? -9.793 7.035 1.914 1.00 84.50 178 ILE A CA 1
ATOM 1456 C C . ILE A 1 178 ? -9.649 5.988 0.806 1.00 84.50 178 ILE A C 1
ATOM 1458 O O . ILE A 1 178 ? -8.986 6.235 -0.207 1.00 84.50 178 ILE A O 1
ATOM 1462 N N . ASN A 1 179 ? -10.275 4.822 0.965 1.00 83.12 179 ASN A N 1
ATOM 1463 C CA . ASN A 1 179 ? -10.218 3.756 -0.030 1.00 83.12 179 ASN A CA 1
ATOM 1464 C C . ASN A 1 179 ? -10.871 4.167 -1.355 1.00 83.12 179 ASN A C 1
ATOM 1466 O O . ASN A 1 179 ? -10.310 3.879 -2.416 1.00 83.12 179 ASN A O 1
ATOM 1470 N N . ASP A 1 180 ? -11.984 4.896 -1.313 1.00 84.81 180 ASP A N 1
ATOM 1471 C CA . ASP A 1 180 ? -12.650 5.434 -2.498 1.00 84.81 180 ASP A CA 1
ATOM 1472 C C . ASP A 1 180 ? -11.803 6.498 -3.200 1.00 84.81 180 ASP A C 1
ATOM 1474 O O . ASP A 1 180 ? -11.647 6.442 -4.423 1.00 84.81 180 ASP A O 1
ATOM 1478 N N . CYS A 1 181 ? -11.173 7.411 -2.454 1.00 83.75 181 CYS A N 1
ATOM 1479 C CA . CYS A 1 181 ? -10.204 8.364 -2.998 1.00 83.75 181 CYS A CA 1
ATOM 1480 C C . CYS A 1 181 ? -9.035 7.636 -3.670 1.00 83.75 181 CYS A C 1
ATOM 1482 O O . CYS A 1 181 ? -8.738 7.881 -4.838 1.00 83.75 181 CYS A O 1
ATOM 1484 N N . ARG A 1 182 ? -8.423 6.657 -2.994 1.00 81.06 182 ARG A N 1
ATOM 1485 C CA . ARG A 1 182 ? -7.325 5.851 -3.554 1.00 81.06 182 ARG A CA 1
ATOM 1486 C C . ARG A 1 182 ? -7.760 5.061 -4.784 1.00 81.06 182 ARG A C 1
ATOM 1488 O O . ARG A 1 182 ? -6.976 4.920 -5.723 1.00 81.06 182 ARG A O 1
ATOM 1495 N N . ARG A 1 183 ? -8.984 4.529 -4.808 1.00 82.06 183 ARG A N 1
ATOM 1496 C CA . ARG A 1 183 ? -9.551 3.832 -5.970 1.00 82.06 183 ARG A CA 1
ATOM 1497 C C . ARG A 1 183 ? -9.723 4.795 -7.139 1.00 82.06 183 ARG A C 1
ATOM 1499 O O . ARG A 1 183 ? -9.241 4.480 -8.224 1.00 82.06 183 ARG A O 1
ATOM 1506 N N . LYS A 1 184 ? -10.341 5.958 -6.926 1.00 82.50 184 LYS A N 1
ATOM 1507 C CA . LYS A 1 184 ? -10.511 6.996 -7.956 1.00 82.50 184 LYS A CA 1
ATOM 1508 C C . LYS A 1 184 ? -9.157 7.457 -8.501 1.00 82.50 184 LYS A C 1
ATOM 1510 O O . LYS A 1 184 ? -8.955 7.415 -9.711 1.00 82.50 184 LYS A O 1
ATOM 1515 N N . SER A 1 185 ? -8.187 7.747 -7.633 1.00 78.94 185 SER A N 1
ATOM 1516 C CA . SER A 1 185 ? -6.820 8.106 -8.035 1.00 78.94 185 SER A CA 1
ATOM 1517 C C . SER A 1 185 ? -6.137 6.999 -8.840 1.00 78.94 185 SER A C 1
ATOM 1519 O O . SER A 1 185 ? -5.512 7.276 -9.858 1.00 78.94 185 SER A O 1
ATOM 1521 N N . LYS A 1 186 ? -6.292 5.722 -8.462 1.00 77.31 186 LYS A N 1
ATOM 1522 C CA . LYS A 1 186 ? -5.758 4.592 -9.247 1.00 77.31 186 LYS A CA 1
ATOM 1523 C C . LYS A 1 186 ? -6.418 4.455 -10.614 1.00 77.31 186 LYS A C 1
ATOM 1525 O O . LYS A 1 186 ? -5.729 4.104 -11.567 1.00 77.31 186 LYS A O 1
ATOM 1530 N N . VAL A 1 187 ? -7.724 4.697 -10.715 1.00 82.06 187 VAL A N 1
ATOM 1531 C CA . VAL A 1 187 ? -8.445 4.677 -11.996 1.00 82.06 187 VAL A CA 1
ATOM 1532 C C . VAL A 1 187 ? -7.925 5.788 -12.906 1.00 82.06 187 VAL A C 1
ATOM 1534 O O . VAL A 1 187 ? -7.588 5.506 -14.052 1.00 82.06 187 VAL A O 1
ATOM 1537 N N . LEU A 1 188 ? -7.752 7.004 -12.378 1.00 79.00 188 LEU A N 1
ATOM 1538 C CA . LEU A 1 188 ? -7.170 8.130 -13.116 1.00 79.00 188 LEU A CA 1
ATOM 1539 C C . LEU A 1 188 ? -5.735 7.835 -13.572 1.00 79.00 188 LEU A C 1
ATOM 1541 O O . LEU A 1 188 ? -5.414 7.994 -14.748 1.00 79.00 188 LEU A O 1
ATOM 1545 N N . LEU A 1 189 ? -4.886 7.316 -12.678 1.00 79.25 189 LEU A N 1
ATOM 1546 C CA . LEU A 1 189 ? -3.514 6.921 -13.013 1.00 79.25 189 LEU A CA 1
ATOM 1547 C C . LEU A 1 189 ? -3.470 5.810 -14.063 1.00 79.25 189 LEU A C 1
ATOM 1549 O O . LEU A 1 189 ? -2.624 5.832 -14.953 1.00 79.25 189 LEU A O 1
ATOM 1553 N N . ARG A 1 190 ? -4.375 4.829 -13.986 1.00 80.81 190 ARG A N 1
ATOM 1554 C CA . ARG A 1 190 ? -4.471 3.764 -14.989 1.00 80.81 190 ARG A CA 1
ATOM 1555 C C . ARG A 1 190 ? -4.913 4.324 -16.341 1.00 80.81 190 ARG A C 1
ATOM 1557 O O . ARG A 1 190 ? -4.331 3.934 -17.346 1.00 80.81 190 ARG A O 1
ATOM 1564 N N . GLY A 1 191 ? -5.875 5.248 -16.361 1.00 82.44 191 GLY A N 1
ATOM 1565 C CA . GLY A 1 191 ? -6.290 5.960 -17.572 1.00 82.44 191 GLY A CA 1
ATOM 1566 C C . GLY A 1 191 ? -5.126 6.715 -18.214 1.00 82.44 191 GLY A C 1
ATOM 1567 O O . GLY A 1 191 ? -4.846 6.516 -19.392 1.00 82.44 191 GLY A O 1
ATOM 1568 N N . SER A 1 192 ? -4.373 7.474 -17.413 1.00 81.25 192 SER A N 1
ATOM 1569 C CA . SER A 1 192 ? -3.163 8.174 -17.860 1.00 81.25 192 SER A CA 1
ATOM 1570 C C . SER A 1 192 ? -2.115 7.213 -18.436 1.00 81.25 192 SER A C 1
ATOM 1572 O O . SER A 1 192 ? -1.624 7.435 -19.538 1.00 81.25 192 SER A O 1
ATOM 1574 N N . LYS A 1 193 ? -1.837 6.083 -17.767 1.00 81.88 193 LYS A N 1
ATOM 1575 C CA . LYS A 1 193 ? -0.898 5.063 -18.270 1.00 81.88 193 LYS A CA 1
ATOM 1576 C C . LYS A 1 193 ? -1.352 4.436 -19.593 1.00 81.88 193 LYS A C 1
ATOM 1578 O O . LYS A 1 193 ? -0.515 4.204 -20.460 1.00 81.88 193 LYS A O 1
ATOM 1583 N N . ILE A 1 194 ? -2.649 4.165 -19.760 1.00 85.06 194 ILE A N 1
ATOM 1584 C CA . ILE A 1 194 ? -3.202 3.630 -21.017 1.00 85.06 194 ILE A CA 1
ATOM 1585 C C . ILE A 1 194 ? -3.054 4.660 -22.141 1.00 85.06 194 ILE A C 1
ATOM 1587 O O . ILE A 1 194 ? -2.567 4.319 -23.217 1.00 85.06 194 ILE A O 1
ATOM 1591 N N . GLN A 1 195 ? -3.405 5.922 -21.883 1.00 82.12 195 GLN A N 1
ATOM 1592 C CA . GLN A 1 195 ? -3.258 7.008 -22.852 1.00 82.12 195 GLN A CA 1
ATOM 1593 C C . GLN A 1 195 ? -1.792 7.212 -23.250 1.00 82.12 195 GLN A C 1
ATOM 1595 O O . GLN A 1 195 ? -1.480 7.331 -24.433 1.00 82.12 195 GLN A O 1
ATOM 1600 N N . SER A 1 196 ? -0.870 7.185 -22.289 1.00 81.81 196 SER A N 1
ATOM 1601 C CA . SER A 1 196 ? 0.561 7.247 -22.580 1.00 81.81 196 SER A CA 1
ATOM 1602 C C . SER A 1 196 ? 1.052 6.025 -23.349 1.00 81.81 196 SER A C 1
ATOM 1604 O O . SER A 1 196 ? 1.846 6.189 -24.266 1.00 81.81 196 SER A O 1
ATOM 1606 N N . GLY A 1 197 ? 0.546 4.824 -23.058 1.00 82.50 197 GLY A N 1
ATOM 1607 C CA . GLY A 1 197 ? 0.817 3.629 -23.863 1.00 82.50 197 GLY A CA 1
ATOM 1608 C C . GLY A 1 197 ? 0.364 3.781 -25.320 1.00 82.50 197 GLY A C 1
ATOM 1609 O O . GLY A 1 197 ? 1.098 3.411 -26.233 1.00 82.50 197 GLY A O 1
ATOM 1610 N N . PHE A 1 198 ? -0.795 4.399 -25.554 1.00 86.44 198 PHE A N 1
ATOM 1611 C CA . PHE A 1 198 ? -1.273 4.709 -26.903 1.00 86.44 198 PHE A CA 1
ATOM 1612 C C . PHE A 1 198 ? -0.363 5.718 -27.621 1.00 86.44 198 PHE A C 1
ATOM 1614 O O . PHE A 1 198 ? 0.012 5.498 -28.772 1.00 86.44 198 PHE A O 1
ATOM 1621 N N . MET A 1 199 ? 0.080 6.770 -26.923 1.00 83.94 199 MET A N 1
ATOM 1622 C CA . MET A 1 199 ? 1.045 7.739 -27.463 1.00 83.94 199 MET A CA 1
ATOM 1623 C C . MET A 1 199 ? 2.395 7.093 -27.810 1.00 83.94 199 MET A C 1
ATOM 1625 O O . MET A 1 199 ? 2.990 7.449 -28.823 1.00 83.94 199 MET A O 1
ATOM 1629 N N . VAL A 1 200 ? 2.857 6.109 -27.026 1.00 86.31 200 VAL A N 1
ATOM 1630 C CA . VAL A 1 200 ? 4.038 5.288 -27.363 1.00 86.31 200 VAL A CA 1
ATOM 1631 C C . VAL A 1 200 ? 3.822 4.509 -28.651 1.00 86.31 200 VAL A C 1
ATOM 1633 O O . VAL A 1 200 ? 4.694 4.522 -29.515 1.00 86.31 200 VAL A O 1
ATOM 1636 N N . GLY A 1 201 ? 2.665 3.866 -28.808 1.00 83.75 201 GLY A N 1
ATOM 1637 C CA . GLY A 1 201 ? 2.329 3.141 -30.034 1.00 83.75 201 GLY A CA 1
ATOM 1638 C C . GLY A 1 201 ? 2.358 4.043 -31.270 1.00 83.75 201 GLY A C 1
ATOM 1639 O O . GLY A 1 201 ? 3.012 3.709 -32.255 1.00 83.75 201 GLY A O 1
ATOM 1640 N N . ILE A 1 202 ? 1.720 5.217 -31.194 1.00 88.38 202 ILE A N 1
ATOM 1641 C CA . ILE A 1 202 ? 1.732 6.210 -32.280 1.00 88.38 202 ILE A CA 1
ATOM 1642 C C . ILE A 1 202 ? 3.160 6.660 -32.588 1.00 88.38 202 ILE A C 1
ATOM 1644 O O . ILE A 1 202 ? 3.551 6.698 -33.752 1.00 88.38 202 ILE A O 1
ATOM 1648 N N . TYR A 1 203 ? 3.948 6.976 -31.560 1.00 86.88 203 TYR A N 1
ATOM 1649 C CA . TYR A 1 203 ? 5.325 7.428 -31.728 1.00 86.88 203 TYR A CA 1
ATOM 1650 C C . TYR A 1 203 ? 6.192 6.391 -32.455 1.00 86.88 203 TYR A C 1
ATOM 1652 O O . TYR A 1 203 ? 6.909 6.734 -33.392 1.00 86.88 203 TYR A O 1
ATOM 1660 N N . LEU A 1 204 ? 6.087 5.114 -32.073 1.00 85.62 204 LEU A N 1
ATOM 1661 C CA . LEU A 1 204 ? 6.822 4.024 -32.718 1.00 85.62 204 LEU A CA 1
ATOM 1662 C C . LEU A 1 204 ? 6.396 3.815 -34.176 1.00 85.62 204 LEU A C 1
ATOM 1664 O O . LEU A 1 204 ? 7.256 3.619 -35.032 1.00 85.62 204 LEU A O 1
ATOM 1668 N N . LEU A 1 205 ? 5.094 3.896 -34.474 1.00 89.44 205 LEU A N 1
ATOM 1669 C CA . LEU A 1 205 ? 4.588 3.815 -35.849 1.00 89.44 205 LEU A CA 1
ATOM 1670 C C . LEU A 1 205 ? 5.114 4.965 -36.712 1.00 89.44 205 LEU A C 1
ATOM 1672 O O . LEU A 1 205 ? 5.534 4.748 -37.847 1.00 89.44 205 LEU A O 1
ATOM 1676 N N . LEU A 1 206 ? 5.136 6.180 -36.164 1.00 85.44 206 LEU A N 1
ATOM 1677 C CA . LEU A 1 206 ? 5.620 7.366 -36.862 1.00 85.44 206 LEU A CA 1
ATOM 1678 C C . LEU A 1 206 ? 7.136 7.297 -37.084 1.00 85.44 206 LEU A C 1
ATOM 1680 O O . LEU A 1 206 ? 7.612 7.600 -38.174 1.00 85.44 206 LEU A O 1
ATOM 1684 N N . ALA A 1 207 ? 7.891 6.809 -36.097 1.00 82.12 207 ALA A N 1
ATOM 1685 C CA . ALA A 1 207 ? 9.319 6.545 -36.241 1.00 82.12 207 ALA A CA 1
ATOM 1686 C C . ALA A 1 207 ? 9.599 5.486 -37.323 1.00 82.12 207 ALA A C 1
ATOM 1688 O O . ALA A 1 207 ? 10.465 5.698 -38.168 1.00 82.12 207 ALA A O 1
ATOM 1689 N N . ALA A 1 208 ? 8.840 4.385 -37.352 1.00 84.88 208 ALA A N 1
ATOM 1690 C CA . ALA A 1 208 ? 8.966 3.350 -38.379 1.00 84.88 208 ALA A CA 1
ATOM 1691 C C . ALA A 1 208 ? 8.646 3.888 -39.784 1.00 84.88 208 ALA A C 1
ATOM 1693 O O . ALA A 1 208 ? 9.390 3.627 -40.731 1.00 84.88 208 ALA A O 1
ATOM 1694 N N . PHE A 1 209 ? 7.589 4.695 -39.912 1.00 87.62 209 PHE A N 1
ATOM 1695 C CA . PHE A 1 209 ? 7.242 5.366 -41.163 1.00 87.62 209 PHE A CA 1
ATOM 1696 C C . PHE A 1 209 ? 8.386 6.264 -41.649 1.00 87.62 209 PHE A C 1
ATOM 1698 O O . PHE A 1 209 ? 8.832 6.133 -42.788 1.00 87.62 209 PHE A O 1
ATOM 1705 N N . VAL A 1 210 ? 8.926 7.111 -40.772 1.00 84.56 210 VAL A N 1
ATOM 1706 C CA . VAL A 1 210 ? 10.023 8.023 -41.114 1.00 84.56 210 VAL A CA 1
ATOM 1707 C C . VAL A 1 210 ? 11.286 7.258 -41.529 1.00 84.56 210 VAL A C 1
ATOM 1709 O O . VAL A 1 210 ? 11.906 7.615 -42.527 1.00 84.56 210 VAL A O 1
ATOM 1712 N N . ILE A 1 211 ? 11.641 6.179 -40.824 1.00 85.19 211 ILE A N 1
ATOM 1713 C CA . ILE A 1 211 ? 12.790 5.329 -41.183 1.00 85.19 211 ILE A CA 1
ATOM 1714 C C . ILE A 1 211 ? 12.582 4.657 -42.549 1.00 85.19 211 ILE A C 1
ATOM 1716 O O . ILE A 1 211 ? 13.537 4.503 -43.303 1.00 85.19 211 ILE A O 1
ATOM 1720 N N . SER A 1 212 ? 11.347 4.272 -42.885 1.00 84.69 212 SER A N 1
ATOM 1721 C CA . SER A 1 212 ? 11.042 3.596 -44.154 1.00 84.69 212 SER A CA 1
ATOM 1722 C C . SER A 1 212 ? 11.024 4.519 -45.379 1.00 84.69 212 SER A C 1
ATOM 1724 O O . SER A 1 212 ? 11.278 4.050 -46.484 1.00 84.69 212 SER A O 1
ATOM 1726 N N . HIS A 1 213 ? 10.713 5.808 -45.203 1.00 86.69 213 HIS A N 1
ATOM 1727 C CA . HIS A 1 213 ? 10.502 6.749 -46.313 1.00 86.69 213 HIS A CA 1
ATOM 1728 C C . HIS A 1 213 ? 11.643 7.755 -46.515 1.00 86.69 213 HIS A C 1
ATOM 1730 O O . HIS A 1 213 ? 11.727 8.365 -47.580 1.00 86.69 213 HIS A O 1
ATOM 1736 N N . PHE A 1 214 ? 12.527 7.943 -45.531 1.00 85.06 214 PHE A N 1
ATOM 1737 C CA . PHE A 1 214 ? 13.590 8.945 -45.596 1.00 85.06 214 PHE A CA 1
ATOM 1738 C C . PHE A 1 214 ? 14.978 8.324 -45.383 1.00 85.06 214 PHE A C 1
ATOM 1740 O O . PHE A 1 214 ? 15.131 7.416 -44.565 1.00 85.06 214 PHE A O 1
ATOM 1747 N N . PRO A 1 215 ? 16.022 8.824 -46.074 1.00 82.75 215 PRO A N 1
ATOM 1748 C CA . PRO A 1 215 ? 17.383 8.329 -45.899 1.00 82.75 215 PRO A CA 1
ATOM 1749 C C . PRO A 1 215 ? 17.866 8.574 -44.463 1.00 82.75 215 PRO A C 1
ATOM 1751 O O . PRO A 1 215 ? 17.861 9.709 -43.977 1.00 82.75 215 PRO A O 1
ATOM 1754 N N . PHE A 1 216 ? 18.305 7.500 -43.801 1.00 76.69 216 PHE A N 1
ATOM 1755 C CA . PHE A 1 216 ? 18.627 7.458 -42.369 1.00 76.69 216 PHE A CA 1
ATOM 1756 C C . PHE A 1 216 ? 19.610 8.554 -41.925 1.00 76.69 216 PHE A C 1
ATOM 1758 O O . PHE A 1 216 ? 19.433 9.160 -40.870 1.00 76.69 216 PHE A O 1
ATOM 1765 N N . GLU A 1 217 ? 20.589 8.879 -42.769 1.00 79.75 217 GLU A N 1
ATOM 1766 C CA . GLU A 1 217 ? 21.620 9.899 -42.530 1.00 79.75 217 GLU A CA 1
ATOM 1767 C C . GLU A 1 217 ? 21.045 11.297 -42.256 1.00 79.75 217 GLU A C 1
ATOM 1769 O O . GLU A 1 217 ? 21.603 12.052 -41.462 1.00 79.75 217 GLU A O 1
ATOM 1774 N N . ARG A 1 218 ? 19.900 11.641 -42.862 1.00 74.06 218 ARG A N 1
ATOM 1775 C CA . ARG A 1 218 ? 19.251 12.950 -42.677 1.00 74.06 218 ARG A CA 1
ATOM 1776 C C . ARG A 1 218 ? 18.329 12.998 -41.461 1.00 74.06 218 ARG A C 1
ATOM 1778 O O . ARG A 1 218 ? 17.986 14.085 -41.005 1.00 74.06 218 ARG A O 1
ATOM 1785 N N . VAL A 1 219 ? 17.921 11.843 -40.936 1.00 78.94 219 VAL A N 1
ATOM 1786 C CA . VAL A 1 219 ? 16.872 11.744 -39.908 1.00 78.94 219 VAL A CA 1
ATOM 1787 C C . VAL A 1 219 ? 17.410 11.253 -38.561 1.00 78.94 219 VAL A C 1
ATOM 1789 O O . VAL A 1 219 ? 16.799 11.519 -37.529 1.00 78.94 219 VAL A O 1
ATOM 1792 N N . ALA A 1 220 ? 18.580 10.612 -38.522 1.00 75.31 220 ALA A N 1
ATOM 1793 C CA . ALA A 1 220 ? 19.155 10.037 -37.304 1.00 75.31 220 ALA A CA 1
ATOM 1794 C C . ALA A 1 220 ? 19.289 11.046 -36.144 1.00 75.31 220 ALA A C 1
ATOM 1796 O O . ALA A 1 220 ? 18.958 10.718 -35.005 1.00 75.31 220 ALA A O 1
ATOM 1797 N N . GLY A 1 221 ? 19.700 12.291 -36.420 1.00 76.25 221 GLY A N 1
ATOM 1798 C CA . GLY A 1 221 ? 19.813 13.338 -35.393 1.00 76.25 221 GLY A CA 1
ATOM 1799 C C . GLY A 1 221 ? 18.461 13.800 -34.828 1.00 76.25 221 GLY A C 1
ATOM 1800 O O . GLY A 1 221 ? 18.306 13.977 -33.615 1.00 76.25 221 GLY A O 1
ATOM 1801 N N . TYR A 1 222 ? 17.454 13.940 -35.693 1.00 78.75 222 TYR A N 1
ATOM 1802 C CA . TYR A 1 222 ? 16.098 14.337 -35.300 1.00 78.75 222 TYR A CA 1
ATOM 1803 C C . TYR A 1 222 ? 15.357 13.209 -34.573 1.00 78.75 222 TYR A C 1
ATOM 1805 O O . TYR A 1 222 ? 14.701 13.452 -33.562 1.00 78.75 222 TYR A O 1
ATOM 1813 N N . LEU A 1 223 ? 15.516 11.961 -35.024 1.00 76.44 223 LEU A N 1
ATOM 1814 C CA . LEU A 1 223 ? 14.986 10.784 -34.335 1.00 76.44 223 LEU A CA 1
ATOM 1815 C C . LEU A 1 223 ? 15.660 10.575 -32.979 1.00 76.44 223 LEU A C 1
ATOM 1817 O O . LEU A 1 223 ? 14.963 10.324 -32.005 1.00 76.44 223 LEU A O 1
ATOM 1821 N N . GLY A 1 224 ? 16.983 10.729 -32.880 1.00 75.69 224 GLY A N 1
ATOM 1822 C CA . GLY A 1 224 ? 17.710 10.562 -31.619 1.00 75.69 224 GLY A CA 1
ATOM 1823 C C . GLY A 1 224 ? 17.278 11.566 -30.547 1.00 75.69 224 GLY A C 1
ATOM 1824 O O . GLY A 1 224 ? 16.935 11.178 -29.432 1.00 75.69 224 GLY A O 1
ATOM 1825 N N . SER A 1 225 ? 17.226 12.856 -30.893 1.00 77.88 225 SER A N 1
ATOM 1826 C CA . SER A 1 225 ? 16.760 13.915 -29.982 1.00 77.88 225 SER A CA 1
ATOM 1827 C C . SER A 1 225 ? 15.288 13.741 -29.589 1.00 77.88 225 SER A C 1
ATOM 1829 O O . SER A 1 225 ? 14.944 13.843 -28.408 1.00 77.88 225 SER A O 1
ATOM 1831 N N . SER A 1 226 ? 14.431 13.391 -30.550 1.00 79.00 226 SER A N 1
ATOM 1832 C CA . SER A 1 226 ? 13.027 13.059 -30.306 1.00 79.00 226 SER A CA 1
ATOM 1833 C C . SER A 1 226 ? 12.873 11.851 -29.375 1.00 79.00 226 SER A C 1
ATOM 1835 O O . SER A 1 226 ? 12.069 11.894 -28.445 1.00 79.00 226 SER A O 1
ATOM 1837 N N . PHE A 1 227 ? 13.681 10.806 -29.562 1.00 77.69 227 PHE A N 1
ATOM 1838 C CA . PHE A 1 227 ? 13.624 9.571 -28.780 1.00 77.69 227 PHE A CA 1
ATOM 1839 C C . PHE A 1 227 ? 14.066 9.790 -27.332 1.00 77.69 227 PHE A C 1
ATOM 1841 O O . PHE A 1 227 ? 13.448 9.266 -26.407 1.00 77.69 227 PHE A O 1
ATOM 1848 N N . VAL A 1 228 ? 15.093 10.615 -27.110 1.00 79.81 228 VAL A N 1
ATOM 1849 C CA . VAL A 1 228 ? 15.544 10.989 -25.761 1.00 79.81 228 VAL A CA 1
ATOM 1850 C C . VAL A 1 228 ? 14.460 11.776 -25.021 1.00 79.81 228 VAL A C 1
ATOM 1852 O O . VAL A 1 228 ? 14.136 11.445 -23.880 1.00 79.81 228 VAL A O 1
ATOM 1855 N N . LEU A 1 229 ? 13.849 12.774 -25.667 1.00 79.00 229 LEU A N 1
ATOM 1856 C CA . LEU A 1 229 ? 12.737 13.533 -25.082 1.00 79.00 229 LEU A CA 1
ATOM 1857 C C . LEU A 1 229 ? 11.531 12.631 -24.790 1.00 79.00 229 LEU A C 1
ATOM 1859 O O . LEU A 1 229 ? 10.909 12.733 -23.730 1.00 79.00 229 LEU A O 1
ATOM 1863 N N . PHE A 1 230 ? 11.247 11.700 -25.698 1.00 80.06 230 PHE A N 1
ATOM 1864 C CA . PHE A 1 230 ? 10.188 10.714 -25.548 1.00 80.06 230 PHE A CA 1
ATOM 1865 C C . PHE A 1 230 ? 10.432 9.765 -24.363 1.00 80.06 230 PHE A C 1
ATOM 1867 O O . PHE A 1 230 ? 9.519 9.515 -23.572 1.00 80.06 230 PHE A O 1
ATOM 1874 N N . LEU A 1 231 ? 11.666 9.282 -24.185 1.00 76.62 231 LEU A N 1
ATOM 1875 C CA . LEU A 1 231 ? 12.075 8.450 -23.050 1.00 76.62 231 LEU A CA 1
ATOM 1876 C C . LEU A 1 231 ? 11.950 9.185 -21.715 1.00 76.62 231 LEU A C 1
ATOM 1878 O O . LEU A 1 231 ? 11.438 8.623 -20.749 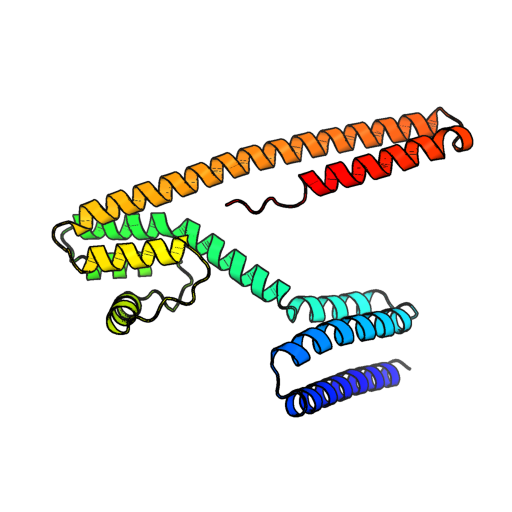1.00 76.62 231 LEU A O 1
ATOM 1882 N N . ILE A 1 232 ? 12.374 10.447 -21.648 1.00 79.94 232 ILE A N 1
ATOM 1883 C CA . ILE A 1 232 ? 12.243 11.259 -20.430 1.00 79.94 232 ILE A CA 1
ATOM 1884 C C . ILE A 1 232 ? 10.760 11.416 -20.057 1.00 79.94 232 ILE A C 1
ATOM 1886 O O . ILE A 1 232 ? 10.386 11.186 -18.903 1.00 79.94 232 ILE A O 1
ATOM 1890 N N . GLY A 1 233 ? 9.903 11.734 -21.033 1.00 74.75 233 GLY A N 1
ATOM 1891 C CA . GLY A 1 233 ? 8.460 11.870 -20.822 1.00 74.75 233 GLY A CA 1
ATOM 1892 C C . GLY A 1 233 ? 7.789 10.563 -20.386 1.00 74.75 233 GLY A C 1
ATOM 1893 O O . GLY A 1 233 ? 7.022 10.545 -19.424 1.00 74.75 233 GLY A O 1
ATOM 1894 N N . THR A 1 234 ? 8.117 9.445 -21.035 1.00 77.50 234 THR A N 1
ATOM 1895 C CA . THR A 1 234 ? 7.553 8.128 -20.695 1.00 77.50 234 THR A CA 1
ATOM 1896 C C . THR A 1 234 ? 8.011 7.631 -19.331 1.00 77.50 234 THR A C 1
ATOM 1898 O O . THR A 1 234 ? 7.176 7.204 -18.534 1.00 77.50 234 THR A O 1
ATOM 1901 N N . VAL A 1 235 ? 9.298 7.743 -18.997 1.00 77.44 235 VAL A N 1
ATOM 1902 C CA . VAL A 1 235 ? 9.798 7.395 -17.657 1.00 77.44 235 VAL A CA 1
ATOM 1903 C C . VAL A 1 235 ? 9.085 8.219 -16.583 1.00 77.44 235 VAL A C 1
ATOM 1905 O O . VAL A 1 235 ? 8.731 7.672 -15.539 1.00 77.44 235 VAL A O 1
ATOM 1908 N N . GLY A 1 236 ? 8.806 9.499 -16.845 1.00 73.38 236 GLY A N 1
ATOM 1909 C CA . GLY A 1 236 ? 8.035 10.360 -15.946 1.00 73.38 236 GLY A CA 1
ATOM 1910 C C . GLY A 1 236 ? 6.612 9.859 -15.676 1.00 73.38 236 GLY A C 1
ATOM 1911 O O . GLY A 1 236 ? 6.172 9.886 -14.530 1.00 73.38 236 GLY A O 1
ATOM 1912 N N . VAL A 1 237 ? 5.913 9.348 -16.695 1.00 71.19 237 VAL A N 1
ATOM 1913 C CA . VAL A 1 237 ? 4.531 8.850 -16.551 1.00 71.19 237 VAL A CA 1
ATOM 1914 C C . VAL A 1 237 ? 4.465 7.447 -15.934 1.00 71.19 237 VAL A C 1
ATOM 1916 O O . VAL A 1 237 ? 3.553 7.135 -15.164 1.00 71.19 237 VAL A O 1
ATOM 1919 N N . PHE A 1 238 ? 5.423 6.575 -16.255 1.00 70.12 238 PHE A N 1
ATOM 1920 C CA . PHE A 1 238 ? 5.419 5.189 -15.774 1.00 70.12 238 PHE A CA 1
ATOM 1921 C C . PHE A 1 238 ? 6.059 5.010 -14.396 1.00 70.12 238 PHE A C 1
ATOM 1923 O O . PHE A 1 238 ? 5.787 4.005 -13.731 1.00 70.12 238 PHE A O 1
ATOM 1930 N N . LYS A 1 239 ? 6.860 5.972 -13.928 1.00 74.19 239 LYS A N 1
ATOM 1931 C CA . LYS A 1 239 ? 7.346 5.997 -12.548 1.00 74.19 239 LYS A CA 1
ATOM 1932 C C . LYS A 1 239 ? 6.153 6.211 -11.620 1.00 74.19 239 LYS A C 1
ATOM 1934 O O . LYS A 1 239 ? 5.548 7.275 -11.626 1.00 74.19 239 LYS A O 1
ATOM 1939 N N . ASP A 1 240 ? 5.814 5.184 -10.838 1.00 56.72 240 ASP A N 1
ATOM 1940 C CA . ASP A 1 240 ? 4.683 5.239 -9.910 1.00 56.72 240 ASP A CA 1
ATOM 1941 C C . ASP A 1 240 ? 4.770 6.512 -9.050 1.00 56.72 240 ASP A C 1
ATOM 1943 O O . ASP A 1 240 ? 5.727 6.649 -8.270 1.00 56.72 240 ASP A O 1
ATOM 1947 N N . PRO A 1 241 ? 3.799 7.441 -9.153 1.00 56.50 241 PRO A N 1
ATOM 1948 C CA . PRO A 1 241 ? 3.727 8.520 -8.194 1.00 56.50 241 PRO A CA 1
ATOM 1949 C C . PRO A 1 241 ? 3.519 7.858 -6.837 1.00 56.50 241 PRO A C 1
ATOM 1951 O O . PRO A 1 241 ? 2.677 6.968 -6.687 1.00 56.50 241 PRO A O 1
ATOM 1954 N N . LYS A 1 242 ? 4.330 8.240 -5.849 1.00 49.28 242 LYS A N 1
ATOM 1955 C CA . LYS A 1 242 ? 4.025 7.920 -4.457 1.00 49.28 242 LYS A CA 1
ATOM 1956 C C . LYS A 1 242 ? 2.663 8.555 -4.185 1.00 49.28 242 LYS A C 1
ATOM 1958 O O . LYS A 1 242 ? 2.569 9.768 -4.066 1.00 49.28 242 LYS A O 1
ATOM 1963 N N . ILE A 1 243 ? 1.618 7.736 -4.224 1.00 49.09 243 ILE A N 1
ATOM 1964 C CA . ILE A 1 243 ? 0.262 8.144 -3.880 1.00 49.09 243 ILE A CA 1
ATOM 1965 C C . ILE A 1 243 ? 0.324 8.437 -2.379 1.00 49.09 243 ILE A C 1
ATOM 1967 O O . ILE A 1 243 ? 0.550 7.500 -1.611 1.00 49.09 243 ILE A O 1
ATOM 1971 N N . LEU A 1 244 ? 0.263 9.728 -2.032 1.00 39.22 244 LEU A N 1
ATOM 1972 C CA . LEU A 1 244 ? -0.034 10.222 -0.685 1.00 39.22 244 LEU A CA 1
ATOM 1973 C C . LEU A 1 244 ? -1.347 9.587 -0.203 1.00 39.22 244 LEU A C 1
ATOM 1975 O O . LEU A 1 244 ? -2.311 9.554 -1.007 1.00 39.22 244 LEU A O 1
#

Sequence (244 aa):
MLSNFIITFLLSIFGFQSVIRSLYQFLSSKLRAEKAKTIFVIAISLLLLVTVYFTTIFLLFIYFGSLVTESKLWNAWKFRNTQRKFVREIPHFLDMSILVMRSGASVRQALVFGFESSQIPIPDLSVNNVTHFQRRGEKLQVNNEDVILLVENLVIVLQSPHIALNSLVELREHFQRINDCRRKSKVLLRGSKIQSGFMVGIYLLLAAFVISHFPFERVAGYLGSSFVLFLIGTVGVFKDPKIL